Protein AF-A0AAU9VBL8-F1 (afdb_monomer_lite)

Foldseek 3Di:
DVVVVVVLVVCVVVVHDNCVVVPPQPAAPVRDGDPDDDPDDQHDCSCVDVPNVVSVPDDDPPDDDQDPVNVCVPCDVVVVVVCVVVPPPVVVVVVVVVVVVVVVVVVVVVVVCVVCVPPPPPPDDPPDPPDVPPPPCPPPVDPPPPPPPDDPDDDPVVVVVVVVVVVVVVCCVVCVVVVVPPPPD

Structure (mmCIF, N/CA/C/O backbone):
data_AF-A0AAU9VBL8-F1
#
_entry.id   AF-A0AAU9VBL8-F1
#
loop_
_atom_site.group_PDB
_atom_site.id
_atom_site.type_symbol
_atom_site.label_atom_id
_atom_site.label_alt_id
_atom_site.label_comp_id
_atom_site.label_asym_id
_atom_site.label_entity_id
_atom_site.label_seq_id
_atom_site.pdbx_PDB_ins_code
_atom_site.Cartn_x
_atom_site.Cartn_y
_atom_site.Cartn_z
_atom_site.occupancy
_atom_site.B_iso_or_equiv
_atom_site.auth_seq_id
_atom_site.auth_comp_id
_atom_site.auth_asym_id
_atom_site.auth_atom_id
_atom_site.pdbx_PDB_model_num
ATOM 1 N N . MET A 1 1 ? 23.521 25.797 -32.688 1.00 60.03 1 MET A N 1
ATOM 2 C CA . MET A 1 1 ? 22.803 24.505 -32.869 1.00 60.03 1 MET A CA 1
ATOM 3 C C . MET A 1 1 ? 21.354 24.497 -32.367 1.00 60.03 1 MET A C 1
ATOM 5 O O . MET A 1 1 ? 20.601 23.639 -32.808 1.00 60.03 1 MET A O 1
ATOM 9 N N . ARG A 1 2 ? 20.924 25.413 -31.481 1.00 72.81 2 ARG A N 1
ATOM 10 C CA . ARG A 1 2 ? 19.521 25.470 -31.014 1.00 72.81 2 ARG A CA 1
ATOM 11 C C . ARG A 1 2 ? 18.557 26.039 -32.063 1.00 72.81 2 ARG A C 1
ATOM 13 O O . ARG A 1 2 ? 17.458 25.521 -32.208 1.00 72.81 2 ARG A O 1
ATOM 20 N N . GLU A 1 3 ? 19.008 27.019 -32.841 1.00 87.00 3 GLU A N 1
ATOM 21 C CA . GLU A 1 3 ? 18.230 27.637 -33.925 1.00 87.00 3 GLU A CA 1
ATOM 22 C C . GLU A 1 3 ? 17.889 26.645 -35.040 1.00 87.00 3 GLU A C 1
ATOM 24 O O . GLU A 1 3 ? 16.724 26.520 -35.393 1.00 87.00 3 GLU A O 1
ATOM 29 N N . LYS A 1 4 ? 18.866 25.859 -35.523 1.00 86.12 4 LYS A N 1
ATOM 30 C CA . LYS A 1 4 ? 18.637 24.798 -36.524 1.00 86.12 4 LYS A CA 1
ATOM 31 C C . LYS A 1 4 ? 17.511 23.853 -36.096 1.00 86.12 4 LYS A C 1
ATOM 33 O O . LYS A 1 4 ? 16.600 23.605 -36.870 1.00 86.12 4 LYS A O 1
ATOM 38 N N . ARG A 1 5 ? 17.534 23.392 -34.840 1.00 83.88 5 ARG A N 1
ATOM 39 C CA . ARG A 1 5 ? 16.488 22.523 -34.282 1.00 83.88 5 ARG A CA 1
ATOM 40 C C . ARG A 1 5 ? 15.122 23.210 -34.253 1.00 83.88 5 ARG A C 1
ATOM 42 O O . ARG A 1 5 ? 14.115 22.562 -34.505 1.00 83.88 5 ARG A O 1
ATOM 49 N N . HIS A 1 6 ? 15.079 24.499 -33.922 1.00 92.31 6 HIS A N 1
ATOM 50 C CA . HIS A 1 6 ? 13.831 25.260 -33.890 1.00 92.31 6 HIS A CA 1
ATOM 51 C C . HIS A 1 6 ? 13.215 25.364 -35.290 1.00 92.31 6 HIS A C 1
ATOM 53 O O . HIS A 1 6 ? 12.037 25.065 -35.473 1.00 92.31 6 HIS A O 1
ATOM 59 N N . TRP A 1 7 ? 14.049 25.660 -36.288 1.00 89.06 7 TRP A N 1
ATOM 60 C CA . TRP A 1 7 ? 13.650 25.672 -37.692 1.00 89.06 7 TRP A CA 1
ATOM 61 C C . TRP A 1 7 ? 13.224 24.291 -38.199 1.00 89.06 7 TRP A C 1
ATOM 63 O O . TRP A 1 7 ? 12.195 24.186 -38.853 1.00 89.06 7 TRP A O 1
ATOM 73 N N . GLU A 1 8 ? 13.942 23.217 -37.863 1.00 90.50 8 GLU A N 1
ATOM 74 C CA . GLU A 1 8 ? 13.569 21.845 -38.248 1.00 90.50 8 GLU A CA 1
ATOM 75 C C . GLU A 1 8 ? 12.195 21.438 -37.686 1.00 90.50 8 GLU A C 1
ATOM 77 O O . GLU A 1 8 ? 11.389 20.832 -38.392 1.00 90.50 8 GLU A O 1
ATOM 82 N N . VAL A 1 9 ? 11.897 21.814 -36.437 1.00 92.25 9 VAL A N 1
ATOM 83 C CA . VAL A 1 9 ? 10.581 21.589 -35.814 1.00 92.25 9 VAL A CA 1
ATOM 84 C C . VAL A 1 9 ? 9.496 22.405 -36.511 1.00 92.25 9 VAL A C 1
ATOM 86 O O . VAL A 1 9 ? 8.416 21.877 -36.770 1.00 92.25 9 VAL A O 1
ATOM 89 N N . GLN A 1 10 ? 9.778 23.662 -36.853 1.00 93.50 10 GLN A N 1
ATOM 90 C CA . GLN A 1 10 ? 8.829 24.523 -37.552 1.00 93.50 10 GLN A CA 1
ATOM 91 C C . GLN A 1 10 ? 8.543 24.026 -38.977 1.00 93.50 10 GLN A C 1
ATOM 93 O O . GLN A 1 10 ? 7.384 23.970 -39.375 1.00 93.50 10 GLN A O 1
ATOM 98 N N . ILE A 1 11 ? 9.564 23.583 -39.716 1.00 91.00 11 ILE A N 1
ATOM 99 C CA . ILE A 1 11 ? 9.409 22.973 -41.047 1.00 91.00 11 ILE A CA 1
ATOM 100 C C . ILE A 1 11 ? 8.523 21.728 -40.959 1.00 91.00 11 ILE A C 1
ATOM 102 O O . ILE A 1 11 ? 7.594 21.585 -41.750 1.00 91.00 11 ILE A O 1
ATOM 106 N N . LYS A 1 12 ? 8.748 20.865 -39.960 1.00 92.44 12 LYS A N 1
ATOM 107 C CA . LYS A 1 12 ? 7.908 19.685 -39.715 1.00 92.44 12 LYS A CA 1
ATOM 108 C C . LYS A 1 12 ? 6.465 20.057 -39.361 1.00 92.44 12 LYS A C 1
ATOM 110 O O . LYS A 1 12 ? 5.538 19.433 -39.867 1.00 92.44 12 LYS A O 1
ATOM 115 N N . ALA A 1 13 ? 6.265 21.062 -38.507 1.00 93.38 13 ALA A N 1
ATOM 116 C CA . ALA A 1 13 ? 4.938 21.531 -38.105 1.00 93.38 13 ALA A CA 1
ATOM 117 C C . ALA A 1 13 ? 4.138 22.118 -39.281 1.00 93.38 13 ALA A C 1
ATOM 119 O O . ALA A 1 13 ? 2.923 21.964 -39.333 1.00 93.38 13 ALA A O 1
ATOM 120 N N . LEU A 1 14 ? 4.825 22.727 -40.251 1.00 94.06 14 LEU A N 1
ATOM 121 C CA . LEU A 1 14 ? 4.245 23.227 -41.501 1.00 94.06 14 LEU A CA 1
ATOM 122 C C . LEU A 1 14 ? 3.999 22.121 -42.550 1.00 94.06 14 LEU A C 1
ATOM 124 O O . LEU A 1 14 ? 3.653 22.427 -43.688 1.00 94.06 14 LEU A O 1
ATOM 128 N N . GLY A 1 15 ? 4.177 20.843 -42.192 1.00 91.75 15 GLY A N 1
ATOM 129 C CA . GLY A 1 15 ? 3.992 19.702 -43.095 1.00 91.75 15 GLY A CA 1
ATOM 130 C C . GLY A 1 15 ? 5.178 19.429 -44.028 1.00 91.75 15 GLY A C 1
ATOM 131 O O . GLY A 1 15 ? 5.046 18.660 -44.978 1.00 91.75 15 GLY A O 1
ATOM 132 N N . GLY A 1 16 ? 6.334 20.050 -43.782 1.00 90.12 16 GLY A N 1
ATOM 133 C CA . GLY A 1 16 ? 7.571 19.822 -44.526 1.00 90.12 16 GLY A CA 1
ATOM 134 C C . GLY A 1 16 ? 8.351 18.569 -44.085 1.00 90.12 16 GLY A C 1
ATOM 135 O O . GLY A 1 16 ? 7.972 17.885 -43.129 1.00 90.12 16 GLY A O 1
ATOM 136 N N . PRO A 1 17 ? 9.467 18.245 -44.767 1.00 86.56 17 PRO A N 1
ATOM 137 C CA . PRO A 1 17 ? 10.277 17.062 -44.472 1.00 86.56 17 PRO A CA 1
ATOM 138 C C . PRO A 1 17 ? 10.908 17.073 -43.070 1.00 86.56 17 PRO A C 1
ATOM 140 O O . PRO A 1 17 ? 11.405 18.092 -42.591 1.00 86.56 17 PRO A O 1
ATOM 143 N N . ASP A 1 18 ? 10.957 15.903 -42.423 1.00 84.31 18 ASP A N 1
ATOM 144 C CA . ASP A 1 18 ? 11.584 15.739 -41.104 1.00 84.31 18 ASP A CA 1
ATOM 145 C C . ASP A 1 18 ? 13.115 15.628 -41.218 1.00 84.31 18 ASP A C 1
ATOM 147 O O . ASP A 1 18 ? 13.697 14.539 -41.278 1.00 84.31 18 ASP A O 1
ATOM 151 N N . HIS A 1 19 ? 13.777 16.782 -41.247 1.00 80.31 19 HIS A N 1
ATOM 152 C CA . HIS A 1 19 ? 15.234 16.897 -41.326 1.00 80.31 19 HIS A CA 1
ATOM 153 C C . HIS A 1 19 ? 15.970 16.409 -40.068 1.00 80.31 19 HIS A C 1
ATOM 155 O O . HIS A 1 19 ? 17.149 16.066 -40.161 1.00 80.31 19 HIS A O 1
ATOM 161 N N . ALA A 1 20 ? 15.300 16.314 -38.913 1.00 77.06 20 ALA A N 1
ATOM 162 C CA . ALA A 1 20 ? 15.899 15.738 -37.708 1.00 77.06 20 ALA A CA 1
ATOM 163 C C . ALA A 1 20 ? 16.072 14.215 -37.843 1.00 77.06 20 ALA A C 1
ATOM 165 O O . ALA A 1 20 ? 17.032 13.647 -37.325 1.00 77.06 20 ALA A O 1
ATOM 166 N N . ARG A 1 21 ? 15.177 13.559 -38.593 1.00 73.44 21 ARG A N 1
ATOM 167 C CA . ARG A 1 21 ? 15.259 12.128 -38.926 1.00 73.44 21 ARG A CA 1
ATOM 168 C C . ARG A 1 21 ? 16.183 11.832 -40.114 1.00 73.44 21 ARG A C 1
ATOM 170 O O . ARG A 1 21 ? 16.808 10.777 -40.137 1.00 73.44 21 ARG A O 1
ATOM 177 N N . VAL A 1 22 ? 16.248 12.743 -41.088 1.00 67.50 22 VAL A N 1
ATOM 178 C CA . VAL A 1 22 ? 16.978 12.577 -42.367 1.00 67.50 22 VAL A CA 1
ATOM 179 C C . VAL A 1 22 ? 18.363 13.250 -42.359 1.00 67.50 22 VAL A C 1
ATOM 181 O O . VAL A 1 22 ? 19.089 13.212 -43.349 1.00 67.50 22 VAL A O 1
ATOM 184 N N . GLY A 1 23 ? 18.771 13.862 -41.244 1.00 66.31 23 GLY A N 1
ATOM 185 C CA . GLY A 1 23 ? 20.132 14.382 -41.081 1.00 66.31 23 GLY A CA 1
ATOM 186 C C . GLY A 1 23 ? 21.190 13.299 -41.351 1.00 66.31 23 GLY A C 1
ATOM 187 O O . GLY A 1 23 ? 20.860 12.117 -41.267 1.00 66.31 23 GLY A O 1
ATOM 188 N N . PRO A 1 24 ? 22.445 13.669 -41.682 1.00 62.94 24 PRO A N 1
ATOM 189 C CA . PRO A 1 24 ? 23.475 12.728 -42.124 1.00 62.94 24 PRO A CA 1
ATOM 190 C C . PRO A 1 24 ? 23.736 11.641 -41.071 1.00 62.94 24 PRO A C 1
ATOM 192 O O . PRO A 1 24 ? 24.562 11.790 -40.172 1.00 62.94 24 PRO A O 1
ATOM 195 N N . LYS A 1 25 ? 23.001 10.536 -41.197 1.00 57.16 25 LYS A N 1
ATOM 196 C CA . LYS A 1 25 ? 23.190 9.286 -40.479 1.00 57.16 25 LYS A CA 1
ATOM 197 C C . LYS A 1 25 ? 24.275 8.550 -41.237 1.00 57.16 25 LYS A C 1
ATOM 199 O O . LYS A 1 25 ? 24.044 8.006 -42.312 1.00 57.16 25 LYS A O 1
ATOM 204 N N . MET A 1 26 ? 25.500 8.653 -40.738 1.00 52.84 26 MET A N 1
ATOM 205 C CA . MET A 1 26 ? 26.625 7.923 -41.309 1.00 52.84 26 MET A CA 1
ATOM 206 C C . MET A 1 26 ? 26.408 6.443 -40.997 1.00 52.84 26 MET A C 1
ATOM 208 O O . MET A 1 26 ? 26.655 5.994 -39.882 1.00 52.84 26 MET A O 1
ATOM 212 N N . LEU A 1 27 ? 25.870 5.737 -41.983 1.00 52.91 27 LEU A N 1
ATOM 213 C CA . LEU A 1 27 ? 25.636 4.307 -41.961 1.00 52.91 27 LEU A CA 1
ATOM 214 C C . LEU A 1 27 ? 26.929 3.585 -42.359 1.00 52.91 27 LEU A C 1
ATOM 216 O O . LEU A 1 27 ? 27.610 4.012 -43.294 1.00 52.91 27 LEU A O 1
ATOM 220 N N . ASP A 1 28 ? 27.274 2.529 -41.631 1.00 58.22 28 ASP A N 1
ATOM 221 C CA . ASP A 1 28 ? 28.399 1.659 -41.968 1.00 58.22 28 ASP A CA 1
ATOM 222 C C . ASP A 1 28 ? 28.090 0.791 -43.207 1.00 58.22 28 ASP A C 1
ATOM 224 O O . ASP A 1 28 ? 26.943 0.722 -43.656 1.00 58.22 28 ASP A O 1
ATOM 228 N N . GLN A 1 29 ? 29.094 0.101 -43.756 1.00 53.38 29 GLN A N 1
ATOM 229 C CA . GLN A 1 29 ? 28.935 -0.796 -44.916 1.00 53.38 29 GLN A CA 1
ATOM 230 C C . GLN A 1 29 ? 27.985 -1.982 -44.620 1.00 53.38 29 GLN A C 1
ATOM 232 O O . GLN A 1 29 ? 27.335 -2.484 -45.533 1.00 53.38 29 GLN A O 1
ATOM 237 N N . ASP A 1 30 ? 27.838 -2.338 -43.336 1.00 60.22 30 ASP A N 1
ATOM 238 C CA . ASP A 1 30 ? 26.903 -3.342 -42.802 1.00 60.22 30 ASP A CA 1
ATOM 239 C C . ASP A 1 30 ? 25.584 -2.738 -42.266 1.00 60.22 30 ASP A C 1
ATOM 241 O O . ASP A 1 30 ? 24.777 -3.435 -41.650 1.00 60.22 30 ASP A O 1
ATOM 245 N N . GLY A 1 31 ? 25.339 -1.434 -42.433 1.00 56.72 31 GLY A N 1
ATOM 246 C CA . GLY A 1 31 ? 24.075 -0.842 -41.989 1.00 56.72 31 GLY A CA 1
ATOM 247 C C . GLY A 1 31 ? 23.967 -0.554 -40.483 1.00 56.72 31 GLY A C 1
ATOM 248 O O . GLY A 1 31 ? 22.889 -0.185 -40.018 1.00 56.72 31 GLY A O 1
ATOM 249 N N . LYS A 1 32 ? 25.037 -0.727 -39.695 1.00 64.25 32 LYS A N 1
ATOM 250 C CA . LYS A 1 32 ? 25.005 -0.544 -38.232 1.00 64.25 32 LYS A CA 1
ATOM 251 C C . LYS A 1 32 ? 25.570 0.821 -37.836 1.00 64.25 32 LYS A C 1
ATOM 253 O O . LYS A 1 32 ? 26.637 1.221 -38.286 1.00 64.25 32 LYS A O 1
ATOM 258 N N . GLU A 1 33 ? 24.835 1.569 -37.020 1.00 58.84 33 GLU A N 1
ATOM 259 C CA . GLU A 1 33 ? 25.263 2.893 -36.557 1.00 58.84 33 GLU A CA 1
ATOM 260 C C . GLU A 1 33 ? 26.376 2.741 -35.513 1.00 58.84 33 GLU A C 1
ATOM 262 O O . GLU A 1 33 ? 26.173 2.082 -34.495 1.00 58.84 33 GLU A O 1
ATOM 267 N N . VAL A 1 34 ? 27.539 3.357 -35.753 1.00 55.28 34 VAL A N 1
ATOM 268 C CA . VAL A 1 34 ? 28.625 3.457 -34.767 1.00 55.28 34 VAL A CA 1
ATOM 269 C C . VAL A 1 34 ? 28.234 4.483 -33.700 1.00 55.28 34 VAL A C 1
ATOM 271 O O . VAL A 1 34 ? 28.133 5.676 -34.014 1.00 55.28 34 VAL A O 1
ATOM 274 N N . PRO A 1 35 ? 28.029 4.077 -32.437 1.00 60.81 35 PRO A N 1
ATOM 275 C CA . PRO A 1 35 ? 27.758 5.021 -31.366 1.00 60.81 35 PRO A CA 1
ATOM 276 C C . PRO A 1 35 ? 29.046 5.775 -30.990 1.00 60.81 35 PRO A C 1
ATOM 278 O O . PRO A 1 35 ? 30.112 5.188 -30.845 1.00 60.81 35 PRO A O 1
ATOM 281 N N . GLY A 1 36 ? 28.959 7.093 -30.802 1.00 61.53 36 GLY A N 1
ATOM 282 C CA . GLY A 1 36 ? 29.920 7.845 -29.979 1.00 61.53 36 GLY A CA 1
ATOM 283 C C . GLY A 1 36 ? 31.130 8.495 -30.664 1.00 61.53 36 GLY A C 1
ATOM 284 O O . GLY A 1 36 ? 31.431 9.641 -30.333 1.00 61.53 36 GLY A O 1
ATOM 285 N N . ASN A 1 37 ? 31.797 7.871 -31.641 1.00 56.38 37 ASN A N 1
ATOM 286 C CA . ASN A 1 37 ? 33.139 8.337 -32.042 1.00 56.38 37 ASN A CA 1
ATOM 287 C C . ASN A 1 37 ? 33.181 9.034 -33.414 1.00 56.38 37 ASN A C 1
ATOM 289 O O . ASN A 1 37 ? 33.376 8.424 -34.464 1.00 56.38 37 ASN A O 1
ATOM 293 N N . ARG A 1 38 ? 33.057 10.366 -33.410 1.00 56.12 38 ARG A N 1
ATOM 294 C CA . ARG A 1 38 ? 33.314 11.215 -34.588 1.00 56.12 38 ARG A CA 1
ATOM 295 C C . ARG A 1 38 ? 34.826 11.384 -34.789 1.00 56.12 38 ARG A C 1
ATOM 297 O O . ARG A 1 38 ? 35.388 12.370 -34.326 1.00 56.12 38 ARG A O 1
ATOM 304 N N . GLY A 1 39 ? 35.489 10.442 -35.460 1.00 60.28 39 GLY A N 1
ATOM 305 C CA . GLY A 1 39 ? 36.904 10.623 -35.820 1.00 60.28 39 GLY A CA 1
ATOM 306 C C . GLY A 1 39 ? 37.547 9.497 -36.623 1.00 60.28 39 GLY A C 1
ATOM 307 O O . GLY A 1 39 ? 38.327 9.784 -37.523 1.00 60.28 39 GLY A O 1
ATOM 308 N N . TYR A 1 40 ? 37.177 8.238 -36.375 1.00 65.62 40 TYR A N 1
ATOM 309 C CA . TYR A 1 40 ? 37.769 7.082 -37.056 1.00 65.62 40 TYR A CA 1
ATOM 310 C C . TYR A 1 40 ? 36.698 6.031 -37.346 1.00 65.62 40 TYR A C 1
ATOM 312 O O . TYR A 1 40 ? 35.842 5.765 -36.504 1.00 65.62 40 TYR A O 1
ATOM 320 N N . LYS A 1 41 ? 36.716 5.481 -38.563 1.00 68.69 41 LYS A N 1
ATOM 321 C CA . LYS A 1 41 ? 35.774 4.459 -39.029 1.00 68.69 41 LYS A CA 1
ATOM 322 C C . LYS A 1 41 ? 36.551 3.171 -39.278 1.00 68.69 41 LYS A C 1
ATOM 324 O O . LYS A 1 41 ? 37.543 3.198 -40.003 1.00 68.69 41 LYS A O 1
ATOM 329 N N . TYR A 1 42 ? 36.105 2.076 -38.677 1.00 74.69 42 TYR A N 1
ATOM 330 C CA . TYR A 1 42 ? 36.723 0.762 -38.814 1.00 74.69 42 TYR A CA 1
ATOM 331 C C . TYR A 1 42 ? 35.841 -0.085 -39.735 1.00 74.69 42 TYR A C 1
ATOM 333 O O . TYR A 1 42 ? 34.690 -0.337 -39.402 1.00 74.69 42 TYR A O 1
ATOM 341 N N . PHE A 1 43 ? 36.360 -0.481 -40.901 1.00 71.81 43 PHE A N 1
ATOM 342 C CA . PHE A 1 43 ? 35.618 -1.235 -41.921 1.00 71.81 43 PHE A CA 1
ATOM 343 C C . PHE A 1 43 ? 36.172 -2.654 -42.080 1.00 71.81 43 PHE A C 1
ATOM 345 O O . PHE A 1 43 ? 37.381 -2.866 -41.956 1.00 71.81 43 PHE A O 1
ATOM 352 N N . GLY A 1 44 ? 35.306 -3.616 -42.418 1.00 81.62 44 GLY A N 1
ATOM 353 C CA . GLY A 1 44 ? 35.710 -4.996 -42.708 1.00 81.62 44 GLY A CA 1
ATOM 354 C C . GLY A 1 44 ? 36.566 -5.595 -41.588 1.00 81.62 44 GLY A C 1
ATOM 355 O O . GLY A 1 44 ? 36.231 -5.452 -40.419 1.00 81.62 44 GLY A O 1
ATOM 356 N N . ALA A 1 45 ? 37.709 -6.193 -41.932 1.00 81.62 45 ALA A N 1
ATOM 357 C CA . ALA A 1 45 ? 38.622 -6.823 -40.971 1.00 81.62 45 ALA A CA 1
ATOM 358 C C . ALA A 1 45 ? 39.220 -5.860 -39.924 1.00 81.62 45 ALA A C 1
ATOM 360 O O . ALA A 1 45 ? 39.693 -6.303 -38.881 1.00 81.62 45 ALA A O 1
ATOM 361 N N . ALA A 1 46 ? 39.194 -4.542 -40.164 1.00 78.94 46 ALA A N 1
ATOM 362 C CA . ALA A 1 46 ? 39.714 -3.566 -39.207 1.00 78.94 46 ALA A CA 1
ATOM 363 C C . ALA A 1 46 ? 38.865 -3.477 -37.927 1.00 78.94 46 ALA A C 1
ATOM 365 O O . ALA A 1 46 ? 39.371 -3.012 -36.907 1.00 78.94 46 ALA A O 1
ATOM 366 N N . LYS A 1 47 ? 37.601 -3.928 -37.960 1.00 78.19 47 LYS A N 1
ATOM 367 C CA . LYS A 1 47 ? 36.733 -3.998 -36.772 1.00 78.19 47 LYS A CA 1
ATOM 368 C C . LYS A 1 47 ? 37.047 -5.196 -35.872 1.00 78.19 47 LYS A C 1
ATOM 370 O O . LYS A 1 47 ? 36.778 -5.145 -34.679 1.00 78.19 47 LYS A O 1
ATOM 375 N N . ASP A 1 48 ? 37.650 -6.242 -36.435 1.00 81.75 48 ASP A N 1
ATOM 376 C CA . ASP A 1 48 ? 37.965 -7.489 -35.730 1.00 81.75 48 ASP A CA 1
ATOM 377 C C . ASP A 1 48 ? 39.353 -7.459 -35.072 1.00 81.75 48 ASP A C 1
ATOM 379 O O . ASP A 1 48 ? 39.776 -8.439 -34.455 1.00 81.75 48 ASP A O 1
ATOM 383 N N . LEU A 1 49 ? 40.066 -6.332 -35.182 1.00 86.25 49 LEU A N 1
ATOM 384 C CA . LEU A 1 49 ? 41.348 -6.135 -34.521 1.00 86.25 49 LEU A CA 1
ATOM 385 C C . LEU A 1 49 ? 41.173 -6.122 -32.990 1.00 86.25 49 LEU A C 1
ATOM 387 O O . LEU A 1 49 ? 40.251 -5.467 -32.485 1.00 86.25 49 LEU A O 1
ATOM 391 N N . PRO A 1 50 ? 42.071 -6.788 -32.237 1.00 87.19 50 PRO A N 1
ATOM 392 C CA . PRO A 1 50 ? 42.070 -6.727 -30.777 1.00 87.19 50 PRO A CA 1
ATOM 393 C C . PRO A 1 50 ? 42.188 -5.265 -30.310 1.00 87.19 50 PRO A C 1
ATOM 395 O O . PRO A 1 50 ? 42.982 -4.495 -30.849 1.00 87.19 50 PRO A O 1
ATOM 398 N N . GLY A 1 51 ? 41.338 -4.861 -29.362 1.00 80.50 51 GLY A N 1
ATOM 399 C CA . GLY A 1 51 ? 41.176 -3.474 -28.903 1.00 80.50 51 GLY A CA 1
ATOM 400 C C . GLY A 1 51 ? 40.156 -2.632 -29.686 1.00 80.50 51 GLY A C 1
ATOM 401 O O . GLY A 1 51 ? 39.454 -1.824 -29.087 1.00 80.50 51 GLY A O 1
ATOM 402 N N . VAL A 1 52 ? 39.995 -2.838 -30.999 1.00 79.94 52 VAL A N 1
ATOM 403 C CA . VAL A 1 52 ? 38.908 -2.197 -31.771 1.00 79.94 52 VAL A CA 1
ATOM 404 C C . VAL A 1 52 ? 37.605 -2.959 -31.573 1.00 79.94 52 VAL A C 1
ATOM 406 O O . VAL A 1 52 ? 36.571 -2.349 -31.326 1.00 79.94 52 VAL A O 1
ATOM 409 N N . ARG A 1 53 ? 37.661 -4.293 -31.602 1.00 84.00 53 ARG A N 1
ATOM 410 C CA . ARG A 1 53 ? 36.504 -5.167 -31.378 1.00 84.00 53 ARG A CA 1
ATOM 411 C C . ARG A 1 53 ? 35.815 -4.903 -30.037 1.00 84.00 53 ARG A C 1
ATOM 413 O O . ARG A 1 53 ? 34.594 -4.825 -29.990 1.00 84.00 53 ARG A O 1
ATOM 420 N N . GLU A 1 54 ? 36.596 -4.703 -28.980 1.00 84.69 54 GLU A N 1
ATOM 421 C CA . GLU A 1 54 ? 36.103 -4.439 -27.619 1.00 84.69 54 GLU A CA 1
ATOM 422 C C . GLU A 1 54 ? 35.356 -3.098 -27.514 1.00 84.69 54 GLU A C 1
ATOM 424 O O . GLU A 1 54 ? 34.412 -2.981 -26.742 1.00 84.69 54 GLU A O 1
ATOM 429 N N . LEU A 1 55 ? 35.704 -2.102 -28.342 1.00 78.88 55 LEU A N 1
ATOM 430 C CA . LEU A 1 55 ? 34.983 -0.821 -28.414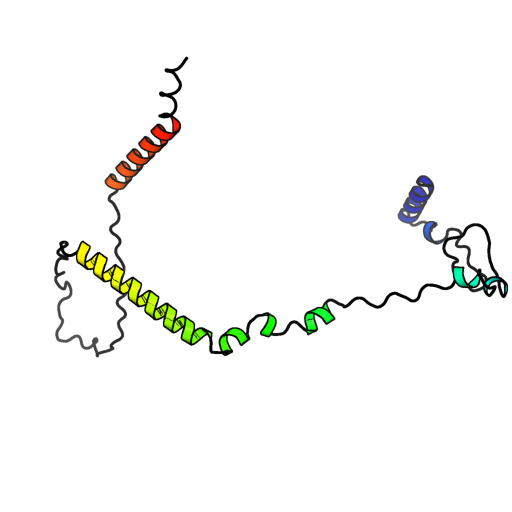 1.00 78.88 55 LEU A CA 1
ATOM 431 C C . LEU A 1 55 ? 33.583 -0.960 -29.039 1.00 78.88 55 LEU A C 1
ATOM 433 O O . LEU A 1 55 ? 32.741 -0.082 -28.851 1.00 78.88 55 LEU A O 1
ATOM 437 N N . PHE A 1 56 ? 33.345 -2.029 -29.805 1.00 72.06 56 PHE A N 1
ATOM 438 C CA . PHE A 1 56 ? 32.080 -2.301 -30.495 1.00 72.06 56 PHE A CA 1
ATOM 439 C C . PHE A 1 56 ? 31.275 -3.451 -29.882 1.00 72.06 56 PHE A C 1
ATOM 441 O O . PHE A 1 56 ? 30.105 -3.629 -30.239 1.00 72.06 56 PHE A O 1
ATOM 448 N N . GLU A 1 57 ? 31.877 -4.238 -28.990 1.00 79.56 57 GLU A N 1
ATOM 449 C CA . GLU A 1 57 ? 31.204 -5.309 -28.270 1.00 79.56 57 GLU A CA 1
ATOM 450 C C . GLU A 1 57 ? 30.241 -4.690 -27.255 1.00 79.56 57 GLU A C 1
ATOM 452 O O . GLU A 1 57 ? 30.626 -4.095 -26.254 1.00 79.56 57 GLU A O 1
ATOM 457 N N . GLN A 1 58 ? 28.952 -4.754 -27.577 1.00 76.62 58 GLN A N 1
ATOM 458 C CA . GLN A 1 58 ? 27.908 -4.226 -26.717 1.00 76.62 58 GLN A CA 1
ATOM 459 C C . GLN A 1 58 ? 27.829 -5.092 -25.458 1.00 76.62 58 GLN A C 1
ATOM 461 O O . GLN A 1 58 ? 27.683 -6.310 -25.574 1.00 76.62 58 GLN A O 1
ATOM 466 N N . GLU A 1 59 ? 27.906 -4.468 -24.276 1.00 78.31 59 GLU A N 1
ATOM 467 C CA . GLU A 1 59 ? 27.714 -5.182 -23.012 1.00 78.31 59 GLU A CA 1
ATOM 468 C C . GLU A 1 59 ? 26.422 -6.013 -23.079 1.00 78.31 59 GLU A C 1
ATOM 470 O O . GLU A 1 59 ? 25.404 -5.523 -23.597 1.00 78.31 59 GLU A O 1
ATOM 475 N N . PRO A 1 60 ? 26.444 -7.271 -22.595 1.00 83.44 60 PRO A N 1
ATOM 476 C CA . PRO A 1 60 ? 25.249 -8.097 -22.588 1.00 83.44 60 PRO A CA 1
ATOM 477 C C . PRO A 1 60 ? 24.132 -7.342 -21.858 1.00 83.44 60 PRO A C 1
ATOM 479 O O . PRO A 1 60 ? 24.393 -6.696 -20.838 1.00 83.44 60 PRO A O 1
ATOM 482 N N . PRO A 1 61 ? 22.888 -7.381 -22.373 1.00 82.62 61 PRO A N 1
ATOM 483 C CA . PRO A 1 61 ? 21.792 -6.657 -21.753 1.00 82.62 61 PRO A CA 1
ATOM 484 C C . PRO A 1 61 ? 21.669 -7.078 -20.287 1.00 82.62 61 PRO A C 1
ATOM 486 O O . PRO A 1 61 ? 21.718 -8.268 -19.969 1.00 82.62 61 PRO A O 1
ATOM 489 N N . ALA A 1 62 ? 21.520 -6.093 -19.398 1.00 85.94 62 ALA A N 1
ATOM 490 C CA . ALA A 1 62 ? 21.353 -6.350 -17.975 1.00 85.94 62 ALA A CA 1
ATOM 491 C C . ALA A 1 62 ? 20.196 -7.333 -17.741 1.00 85.94 62 ALA A C 1
ATOM 493 O O . ALA A 1 62 ? 19.174 -7.278 -18.433 1.00 85.94 62 ALA A O 1
ATOM 494 N N . ALA A 1 63 ? 20.354 -8.212 -16.748 1.00 88.00 63 ALA A N 1
ATOM 495 C CA . ALA A 1 63 ? 19.314 -9.165 -16.382 1.00 88.00 63 ALA A CA 1
ATOM 496 C C . ALA A 1 63 ? 17.974 -8.439 -16.139 1.00 88.00 63 ALA A C 1
ATOM 498 O O . ALA A 1 63 ? 17.961 -7.343 -15.559 1.00 88.00 63 ALA A O 1
ATOM 499 N N . PRO A 1 64 ? 16.842 -9.018 -16.580 1.00 88.25 64 PRO A N 1
ATOM 500 C CA . PRO A 1 64 ? 15.543 -8.392 -16.401 1.00 88.25 64 PRO A CA 1
ATOM 501 C C . PRO A 1 64 ? 15.262 -8.193 -14.910 1.00 88.25 64 PRO A C 1
ATOM 503 O O . PRO A 1 64 ? 15.471 -9.086 -14.087 1.00 88.25 64 PRO A O 1
ATOM 506 N N . ARG A 1 65 ? 14.782 -7.000 -14.553 1.00 89.88 65 ARG A N 1
ATOM 507 C CA . ARG A 1 65 ? 14.317 -6.723 -13.190 1.00 89.88 65 ARG A CA 1
ATOM 508 C C . ARG A 1 65 ? 13.050 -7.531 -12.926 1.00 89.88 65 ARG A C 1
ATOM 510 O O . ARG A 1 65 ? 12.234 -7.694 -13.833 1.00 89.88 65 ARG A O 1
ATOM 517 N N . ARG A 1 66 ? 12.865 -7.980 -11.680 1.00 91.56 66 ARG A N 1
ATOM 518 C CA . ARG A 1 66 ? 11.607 -8.604 -11.246 1.00 91.56 66 ARG A CA 1
ATOM 519 C C . ARG A 1 66 ? 10.437 -7.693 -11.603 1.00 91.56 66 ARG A C 1
ATOM 521 O O . ARG A 1 66 ? 10.468 -6.493 -11.317 1.00 91.56 66 ARG A O 1
ATOM 528 N N . THR A 1 67 ? 9.430 -8.258 -12.258 1.00 93.25 67 THR A N 1
ATOM 529 C CA . THR A 1 67 ? 8.236 -7.503 -12.629 1.00 93.25 67 THR A CA 1
ATOM 530 C C . THR A 1 67 ? 7.310 -7.365 -11.424 1.00 93.25 67 THR A C 1
ATOM 532 O O . THR A 1 67 ? 7.386 -8.139 -10.470 1.00 93.25 67 THR A O 1
ATOM 535 N N . ARG A 1 68 ? 6.388 -6.395 -11.460 1.00 92.50 68 ARG A N 1
ATOM 536 C CA . ARG A 1 68 ? 5.347 -6.280 -10.424 1.00 92.50 68 ARG A CA 1
ATOM 537 C C . ARG A 1 68 ? 4.520 -7.565 -10.313 1.00 92.50 68 ARG A C 1
ATOM 539 O O . ARG A 1 68 ? 4.142 -7.926 -9.210 1.00 92.50 68 ARG A O 1
ATOM 546 N N . ALA A 1 69 ? 4.274 -8.255 -11.427 1.00 93.88 69 ALA A N 1
ATOM 547 C CA . ALA A 1 69 ? 3.564 -9.531 -11.429 1.00 93.88 69 ALA A CA 1
ATOM 548 C C . ALA A 1 69 ? 4.337 -10.627 -10.678 1.00 93.88 69 ALA A C 1
ATOM 550 O O . ALA A 1 69 ? 3.726 -11.403 -9.958 1.00 93.88 69 ALA A O 1
ATOM 551 N N . ASP A 1 70 ? 5.670 -10.655 -10.791 1.00 93.56 70 ASP A N 1
ATOM 552 C CA . ASP A 1 70 ? 6.495 -11.604 -10.034 1.00 93.56 70 ASP A CA 1
ATOM 553 C C . ASP A 1 70 ? 6.493 -11.310 -8.538 1.00 93.56 70 ASP A C 1
ATOM 555 O O . ASP A 1 70 ? 6.523 -12.241 -7.749 1.00 93.56 70 ASP A O 1
ATOM 559 N N . LEU A 1 71 ? 6.439 -10.032 -8.150 1.00 90.06 71 LEU A N 1
ATOM 560 C CA . LEU A 1 71 ? 6.328 -9.648 -6.743 1.00 90.06 71 LEU A CA 1
ATOM 561 C C . LEU A 1 71 ? 4.949 -9.989 -6.167 1.00 90.06 71 LEU A C 1
ATOM 563 O O . LEU A 1 71 ? 4.854 -10.433 -5.034 1.00 90.06 71 LEU A O 1
ATOM 567 N N . MET A 1 72 ? 3.890 -9.786 -6.953 1.00 93.00 72 MET A N 1
ATOM 568 C CA . MET A 1 72 ? 2.511 -10.068 -6.541 1.00 93.00 72 MET A CA 1
ATOM 569 C C . MET A 1 72 ? 2.177 -11.563 -6.541 1.00 93.00 72 MET A C 1
ATOM 571 O O . MET A 1 72 ? 1.133 -11.936 -6.027 1.00 93.00 72 MET A O 1
ATOM 575 N N . ARG A 1 73 ? 3.036 -12.414 -7.117 1.00 92.06 73 ARG A N 1
ATOM 576 C CA . ARG A 1 73 ? 2.851 -13.870 -7.108 1.00 92.06 73 ARG A CA 1
ATOM 577 C C . ARG A 1 73 ? 2.957 -14.456 -5.700 1.00 92.06 73 ARG A C 1
ATOM 579 O O . ARG A 1 73 ? 2.276 -15.431 -5.432 1.00 92.06 73 ARG A O 1
ATOM 586 N N . ASP A 1 74 ? 3.784 -13.857 -4.848 1.00 88.94 74 ASP A N 1
ATOM 587 C CA . ASP A 1 74 ? 4.041 -14.327 -3.481 1.00 88.94 74 ASP A CA 1
ATOM 588 C C . ASP A 1 74 ? 3.125 -13.626 -2.449 1.00 88.94 74 ASP A C 1
ATOM 590 O O . ASP A 1 74 ? 3.292 -13.784 -1.241 1.00 88.94 74 ASP A O 1
ATOM 594 N N . VAL A 1 75 ? 2.188 -12.788 -2.914 1.00 93.69 75 VAL A N 1
ATOM 595 C CA . VAL A 1 75 ? 1.224 -12.068 -2.072 1.00 93.69 75 VAL A CA 1
ATOM 596 C C . VAL A 1 75 ? -0.054 -12.899 -1.995 1.00 93.69 75 VAL A C 1
ATOM 598 O O . VAL A 1 75 ? -0.979 -12.715 -2.787 1.00 93.69 75 VAL A O 1
ATOM 601 N N . ASP A 1 76 ? -0.072 -13.831 -1.048 1.00 91.50 76 ASP A N 1
ATOM 602 C CA . ASP A 1 76 ? -1.177 -14.768 -0.837 1.00 91.50 76 ASP A CA 1
ATOM 603 C C . ASP A 1 76 ? -2.224 -14.235 0.158 1.00 91.50 76 ASP A C 1
ATOM 605 O O . ASP A 1 76 ? -2.077 -13.161 0.742 1.00 91.50 76 ASP A O 1
ATOM 609 N N . ALA A 1 77 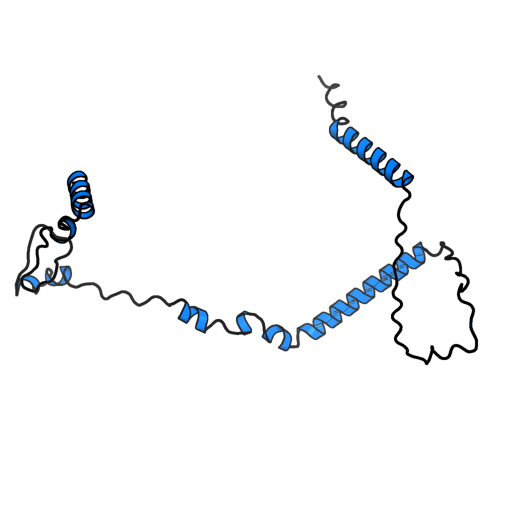? -3.304 -14.993 0.372 1.00 91.56 77 ALA A N 1
ATOM 610 C CA . ALA A 1 77 ? -4.346 -14.664 1.351 1.00 91.56 77 ALA A CA 1
ATOM 611 C C . ALA A 1 77 ? -3.782 -14.460 2.773 1.00 91.56 77 ALA A C 1
ATOM 613 O O . ALA A 1 77 ? -4.276 -13.617 3.519 1.00 91.56 77 ALA A O 1
ATOM 614 N N . ASP A 1 78 ? -2.702 -15.169 3.096 1.00 88.50 78 ASP A N 1
ATOM 615 C CA . ASP A 1 78 ? -1.971 -15.068 4.359 1.00 88.50 78 ASP A CA 1
ATOM 616 C C . ASP A 1 78 ? -1.349 -13.673 4.541 1.00 88.50 78 ASP A C 1
ATOM 618 O O . ASP A 1 78 ? -1.353 -13.133 5.639 1.00 88.50 78 ASP A O 1
ATOM 622 N N . TYR A 1 79 ? -0.888 -13.025 3.460 1.00 91.75 79 TYR A N 1
ATOM 623 C CA . TYR A 1 79 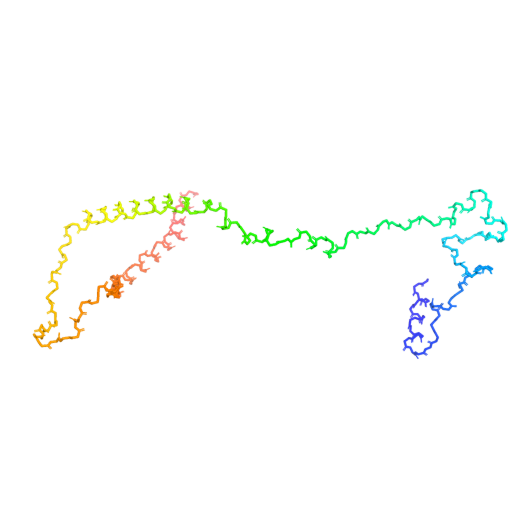? -0.385 -11.645 3.523 1.00 91.75 79 TYR A CA 1
ATOM 624 C C . TYR A 1 79 ? -1.472 -10.650 3.955 1.00 91.75 79 TYR A C 1
ATOM 626 O O . TYR A 1 79 ? -1.178 -9.620 4.559 1.00 91.75 79 TYR A O 1
ATOM 634 N N . TYR A 1 80 ? -2.728 -10.958 3.633 1.00 91.25 80 TYR A N 1
ATOM 635 C CA . TYR A 1 80 ? -3.889 -10.162 4.014 1.00 91.25 80 TYR A CA 1
ATOM 636 C C . TYR A 1 80 ? -4.531 -10.625 5.330 1.00 91.25 80 TYR A C 1
ATOM 638 O O . TYR A 1 80 ? -5.572 -10.085 5.697 1.00 91.25 80 TYR A O 1
ATOM 646 N N . GLY A 1 81 ? -3.929 -11.592 6.033 1.00 89.44 81 GLY A N 1
ATOM 647 C CA . GLY A 1 81 ? -4.396 -12.055 7.341 1.00 89.44 81 GLY A CA 1
ATOM 648 C C . GLY A 1 81 ? -5.696 -12.859 7.302 1.00 89.44 81 GLY A C 1
ATOM 649 O O . GLY A 1 81 ? -6.298 -13.087 8.341 1.00 89.44 81 GLY A O 1
ATOM 650 N N . TYR A 1 82 ? -6.144 -13.336 6.132 1.00 88.44 82 TYR A N 1
ATOM 651 C CA . TYR A 1 82 ? -7.409 -14.086 6.012 1.00 88.44 82 TYR A CA 1
ATOM 652 C C . TYR A 1 82 ? -7.437 -15.414 6.788 1.00 88.44 82 TYR A C 1
ATOM 654 O O . TYR A 1 82 ? -8.492 -16.034 6.870 1.00 88.44 82 TYR A O 1
ATOM 662 N N . ARG A 1 83 ? -6.291 -15.877 7.300 1.00 85.56 83 ARG A N 1
ATOM 663 C CA . ARG A 1 83 ? -6.145 -17.126 8.062 1.00 85.56 83 ARG A CA 1
ATOM 664 C C . ARG A 1 83 ? -5.657 -16.909 9.492 1.00 85.56 83 ARG A C 1
ATOM 666 O O . ARG A 1 83 ? -5.477 -17.896 10.199 1.00 85.56 83 ARG A O 1
ATOM 673 N N . ASP A 1 84 ? -5.430 -15.663 9.901 1.00 85.12 84 ASP A N 1
ATOM 674 C CA . ASP A 1 84 ? -4.954 -15.364 11.254 1.00 85.12 84 ASP A CA 1
ATOM 675 C C . ASP A 1 84 ? -6.043 -15.679 12.291 1.00 85.12 84 ASP A C 1
ATOM 677 O O . ASP A 1 84 ? -5.730 -16.139 13.380 1.00 85.12 84 ASP A O 1
ATOM 681 N N . ASP A 1 85 ? -7.322 -15.554 11.924 1.00 82.81 85 ASP A N 1
ATOM 682 C CA . ASP A 1 85 ? -8.452 -15.893 12.801 1.00 82.81 85 ASP A CA 1
ATOM 683 C C . ASP A 1 85 ? -8.647 -17.419 12.992 1.00 82.81 85 ASP A C 1
ATOM 685 O O . ASP A 1 85 ? -9.285 -17.855 13.953 1.00 82.81 85 ASP A O 1
ATOM 689 N N . ASP A 1 86 ? -8.087 -18.250 12.101 1.00 84.94 86 ASP A N 1
ATOM 690 C CA . ASP A 1 86 ? -8.254 -19.716 12.104 1.00 84.94 86 ASP A CA 1
ATOM 691 C C . ASP A 1 86 ? -7.215 -20.450 12.981 1.00 84.94 86 ASP A C 1
ATOM 693 O O . ASP A 1 86 ? -7.289 -21.673 13.145 1.00 84.94 86 ASP A O 1
ATOM 697 N N . ASP A 1 87 ? -6.225 -19.745 13.539 1.00 85.62 87 ASP A N 1
ATOM 698 C CA . ASP A 1 87 ? -5.154 -20.338 14.354 1.00 85.62 87 ASP A CA 1
ATOM 699 C C . ASP A 1 87 ? -5.620 -20.778 15.758 1.00 85.62 87 ASP A C 1
ATOM 701 O O . ASP A 1 87 ? -4.928 -21.531 16.453 1.00 85.62 87 ASP A O 1
ATOM 705 N N . GLY A 1 88 ? -6.820 -20.343 16.159 1.00 87.38 88 GLY A N 1
ATOM 706 C CA . GLY A 1 88 ? -7.431 -20.624 17.454 1.00 87.38 88 GLY A CA 1
ATOM 707 C C . GLY A 1 88 ? -6.805 -19.864 18.628 1.00 87.38 88 GLY A C 1
ATOM 708 O O . GLY A 1 88 ? -7.176 -20.131 19.773 1.00 87.38 88 GLY A O 1
ATOM 709 N N . LEU A 1 89 ? -5.882 -18.931 18.377 1.00 89.50 89 LEU A N 1
ATOM 710 C CA . LEU A 1 89 ? -5.232 -18.099 19.391 1.00 89.50 89 LEU A CA 1
ATOM 711 C C . LEU A 1 89 ? -6.128 -16.934 19.831 1.00 89.50 89 LEU A C 1
ATOM 713 O O . LEU A 1 89 ? -6.053 -16.504 20.981 1.00 89.50 89 LEU A O 1
ATOM 717 N N . LEU A 1 90 ? -7.002 -16.452 18.943 1.00 89.00 90 LEU A N 1
ATOM 718 C CA . LEU A 1 90 ? -7.893 -15.322 19.215 1.00 89.00 90 LEU A CA 1
ATOM 719 C C . LEU A 1 90 ? -8.900 -15.627 20.341 1.00 89.00 90 LEU A C 1
ATOM 721 O O . LEU A 1 90 ? -8.997 -14.876 21.307 1.00 89.00 90 LEU A O 1
ATOM 725 N N . LEU A 1 91 ? -9.573 -16.780 20.280 1.00 91.00 91 LEU A N 1
ATOM 726 C CA . LEU A 1 91 ? -10.603 -17.193 21.246 1.00 91.00 91 LEU A CA 1
ATOM 727 C C . LEU A 1 91 ? -10.158 -17.197 22.727 1.00 91.00 91 LEU A C 1
ATOM 729 O O . LEU A 1 91 ? -10.897 -16.672 23.562 1.00 91.00 91 LEU A O 1
ATOM 733 N N . PRO A 1 92 ? -9.012 -17.791 23.122 1.00 94.69 92 PRO A N 1
ATOM 734 C CA . PRO A 1 92 ? -8.577 -17.753 24.518 1.00 94.69 92 PRO A CA 1
ATOM 735 C C . PRO A 1 92 ? -8.220 -16.334 24.980 1.00 94.69 92 PRO A C 1
ATOM 737 O O . PRO A 1 92 ? -8.555 -15.971 26.107 1.00 94.69 92 PRO A O 1
ATOM 740 N N . LEU A 1 93 ? -7.604 -15.520 24.114 1.00 94.88 93 LEU A N 1
ATOM 741 C CA . LEU A 1 93 ? -7.276 -14.126 24.424 1.00 94.88 93 LEU A CA 1
ATOM 742 C C . LEU A 1 93 ? -8.541 -13.279 24.618 1.00 94.88 93 LEU A C 1
ATOM 744 O O . LEU A 1 93 ? -8.616 -12.487 25.557 1.00 94.88 93 LEU A O 1
ATOM 748 N N . GLU A 1 94 ? -9.556 -13.482 23.776 1.00 94.56 94 GLU A N 1
ATOM 749 C CA . GLU A 1 94 ? -10.861 -12.831 23.910 1.00 94.56 94 GLU A CA 1
ATOM 750 C C . GLU A 1 94 ? -11.552 -13.210 25.220 1.00 94.56 94 GLU A C 1
ATOM 752 O O . GLU A 1 94 ? -12.038 -12.330 25.923 1.00 94.56 94 GLU A O 1
ATOM 757 N N . GLN A 1 95 ? -11.535 -14.490 25.605 1.00 96.56 95 GLN A N 1
ATOM 758 C CA . GLN A 1 95 ? -12.132 -14.939 26.868 1.00 96.56 95 GLN A CA 1
ATOM 759 C C . GLN A 1 95 ? -11.447 -14.337 28.100 1.00 96.56 95 GLN A C 1
ATOM 761 O O . GLN A 1 95 ? -12.107 -14.059 29.104 1.00 96.56 95 GLN A O 1
ATOM 766 N N . GLU A 1 96 ? -10.124 -14.180 28.075 1.00 97.38 96 GLU A N 1
ATOM 767 C CA . GLU A 1 96 ? -9.386 -13.523 29.159 1.00 97.38 96 GLU A CA 1
ATOM 768 C C . GLU A 1 96 ? -9.752 -12.037 29.244 1.00 97.38 96 GLU A C 1
ATOM 770 O O . GLU A 1 96 ? -10.122 -11.554 30.318 1.00 97.38 96 GLU A O 1
ATOM 775 N N . ALA A 1 97 ? -9.749 -11.340 28.105 1.00 97.38 97 ALA A N 1
ATOM 776 C CA . ALA A 1 97 ? -10.126 -9.933 28.026 1.00 97.38 97 ALA A CA 1
ATOM 777 C C . ALA A 1 97 ? -11.591 -9.689 28.431 1.00 97.38 97 ALA A C 1
ATOM 779 O O . ALA A 1 97 ? -11.886 -8.724 29.140 1.00 97.38 97 ALA A O 1
ATOM 780 N N . GLU A 1 98 ? -12.509 -10.573 28.035 1.00 96.94 98 GLU A N 1
ATOM 781 C CA . GLU A 1 98 ? -13.926 -10.514 28.393 1.00 96.94 98 GLU A CA 1
ATOM 782 C C . GLU A 1 98 ? -14.113 -10.625 29.909 1.00 96.94 98 GLU A C 1
ATOM 784 O O . GLU A 1 98 ? -14.803 -9.802 30.512 1.00 96.94 98 GLU A O 1
ATOM 789 N N . LYS A 1 99 ? -13.443 -11.586 30.559 1.00 97.62 99 LYS A N 1
ATOM 790 C CA . LYS A 1 99 ? -13.498 -11.738 32.022 1.00 97.62 99 LYS A CA 1
ATOM 791 C C . LYS A 1 99 ? -13.015 -10.482 32.739 1.00 97.62 99 LYS A C 1
ATOM 793 O O . LYS A 1 99 ? -13.644 -10.058 33.710 1.00 97.62 99 LYS A O 1
ATOM 798 N N . GLU A 1 100 ? -11.929 -9.873 32.268 1.00 97.81 100 GLU A N 1
ATOM 799 C CA . GLU A 1 100 ? -11.431 -8.617 32.833 1.00 97.81 100 GLU A CA 1
ATOM 800 C C . GLU A 1 100 ? -12.405 -7.453 32.628 1.00 97.81 100 GLU A C 1
ATOM 802 O O . GLU A 1 100 ? -12.608 -6.650 33.542 1.00 97.81 100 GLU A O 1
ATOM 807 N N . ALA A 1 101 ? -13.009 -7.346 31.443 1.00 96.94 101 ALA A N 1
ATOM 808 C CA . ALA A 1 101 ? -13.980 -6.305 31.128 1.00 96.94 101 ALA A CA 1
ATOM 809 C C . ALA A 1 101 ? -15.240 -6.435 31.994 1.00 96.94 101 ALA A C 1
ATOM 811 O O . ALA A 1 101 ? -15.690 -5.444 32.572 1.00 96.94 101 ALA A O 1
ATOM 812 N N . ILE A 1 102 ? -15.758 -7.657 32.155 1.00 97.12 102 ILE A N 1
ATOM 813 C CA . ILE A 1 102 ? -16.893 -7.951 33.036 1.00 97.12 102 ILE A CA 1
ATOM 814 C C . ILE A 1 102 ? -16.543 -7.596 34.482 1.00 97.12 102 ILE A C 1
ATOM 816 O O . ILE A 1 102 ? -17.331 -6.931 35.150 1.00 97.12 102 ILE A O 1
ATOM 820 N N . ALA A 1 103 ? -15.364 -7.992 34.972 1.00 97.44 103 ALA A N 1
ATOM 821 C CA . ALA A 1 103 ? -14.944 -7.678 36.336 1.00 97.44 103 ALA A CA 1
ATOM 822 C C . ALA A 1 103 ? -14.906 -6.160 36.584 1.00 97.44 103 ALA A C 1
ATOM 824 O O . ALA A 1 103 ? -15.499 -5.691 37.555 1.00 97.44 103 ALA A O 1
ATOM 825 N N . LYS A 1 104 ? -14.303 -5.391 35.667 1.00 97.06 104 LYS A N 1
ATOM 826 C CA . LYS A 1 104 ? -14.254 -3.920 35.738 1.00 97.06 104 LYS A CA 1
ATOM 827 C C . LYS A 1 104 ? -15.651 -3.297 35.710 1.00 97.06 104 LYS A C 1
ATOM 829 O O . LYS A 1 104 ? -15.948 -2.443 36.540 1.00 97.06 104 LYS A O 1
ATOM 834 N N . ALA A 1 105 ? -16.522 -3.752 34.808 1.00 95.69 105 ALA A N 1
ATOM 835 C CA . ALA A 1 105 ? -17.893 -3.253 34.704 1.00 95.69 105 ALA A CA 1
ATOM 836 C C . ALA A 1 105 ? -18.709 -3.543 35.976 1.00 95.69 105 ALA A C 1
ATOM 838 O O . ALA A 1 105 ? -19.456 -2.690 36.453 1.00 95.69 105 ALA A O 1
ATOM 839 N N . VAL A 1 106 ? -18.538 -4.729 36.566 1.00 96.19 106 VAL A N 1
ATOM 840 C CA . VAL A 1 106 ? -19.195 -5.108 37.824 1.00 96.19 106 VAL A CA 1
ATOM 841 C C . VAL A 1 106 ? -18.671 -4.280 38.997 1.00 96.19 106 VAL A C 1
ATOM 843 O O . VAL A 1 106 ? -19.459 -3.882 39.854 1.00 96.19 106 VAL A O 1
ATOM 846 N N . GLU A 1 107 ? -17.366 -4.020 39.068 1.00 95.38 107 GLU A N 1
ATOM 847 C CA . GLU A 1 107 ? -16.781 -3.148 40.093 1.00 95.38 107 GLU A CA 1
ATOM 848 C C . GLU A 1 107 ? -17.300 -1.715 39.979 1.00 95.38 107 GLU A C 1
ATOM 850 O O . GLU A 1 107 ? -17.718 -1.136 40.982 1.00 95.38 107 GLU A O 1
ATOM 855 N N . GLU A 1 108 ? -17.343 -1.167 38.766 1.00 93.31 108 GLU A N 1
ATOM 856 C CA . GLU A 1 108 ? -17.879 0.167 38.513 1.00 93.31 108 GLU A CA 1
ATOM 857 C C . GLU A 1 108 ? -19.368 0.252 38.866 1.00 93.31 108 GLU A C 1
ATOM 859 O O . GLU A 1 108 ? -19.780 1.181 39.561 1.00 93.31 108 GLU A O 1
ATOM 864 N N . TRP A 1 109 ? -20.169 -0.748 38.482 1.00 91.69 109 TRP A N 1
ATOM 865 C CA . TRP A 1 109 ? -21.582 -0.821 38.858 1.00 91.69 109 TRP A CA 1
ATOM 866 C C . TRP A 1 109 ? -21.771 -0.887 40.374 1.00 91.69 109 TRP A C 1
ATOM 868 O O . TRP A 1 109 ? -22.614 -0.173 40.914 1.00 91.69 109 TRP A O 1
ATOM 878 N N . LYS A 1 110 ? -20.975 -1.700 41.082 1.00 91.69 110 LYS A N 1
ATOM 879 C CA . LYS A 1 110 ? -21.021 -1.779 42.552 1.00 91.69 110 LYS A CA 1
ATOM 880 C C . LYS A 1 110 ? -20.662 -0.442 43.190 1.00 91.69 110 LYS A C 1
ATOM 882 O O . LYS A 1 110 ? -21.385 0.005 44.074 1.00 91.69 110 LYS A O 1
ATOM 887 N N . ARG A 1 111 ? -19.600 0.213 42.711 1.00 88.38 111 ARG A N 1
ATOM 888 C CA . ARG A 1 111 ? -19.179 1.533 43.192 1.00 88.38 111 ARG A CA 1
ATOM 889 C C . ARG A 1 111 ? -20.281 2.570 42.987 1.00 88.38 111 ARG A C 1
ATOM 891 O O . ARG A 1 111 ? -20.669 3.231 43.940 1.00 88.38 111 ARG A O 1
ATOM 898 N N . ASN A 1 112 ? -20.835 2.647 41.779 1.00 85.88 112 ASN A N 1
ATOM 899 C CA . ASN A 1 112 ? -21.914 3.579 41.465 1.00 85.88 112 ASN A CA 1
ATOM 900 C C . ASN A 1 112 ? -23.179 3.264 42.278 1.00 85.88 112 ASN A C 1
ATOM 902 O O . ASN A 1 112 ? -23.861 4.183 42.711 1.00 85.88 112 ASN A O 1
ATOM 906 N N . LYS A 1 113 ? -23.491 1.987 42.533 1.00 82.38 113 LYS A N 1
ATOM 907 C CA . LYS A 1 113 ? -24.626 1.574 43.373 1.00 82.38 113 LYS A CA 1
ATOM 908 C C . LYS A 1 113 ? -24.442 1.956 44.841 1.00 82.38 113 LYS A C 1
ATOM 910 O O . LYS A 1 113 ? -25.414 2.328 45.489 1.00 82.38 113 LYS A O 1
ATOM 915 N N . ASP A 1 114 ? -23.224 1.855 45.366 1.00 74.38 114 ASP A N 1
ATOM 916 C CA . ASP A 1 114 ? -22.911 2.303 46.723 1.00 74.38 114 ASP A CA 1
ATOM 917 C C . ASP A 1 114 ? -22.887 3.839 46.833 1.00 74.38 114 ASP A C 1
ATOM 919 O O . ASP A 1 114 ? -23.281 4.369 47.867 1.00 74.38 114 ASP A O 1
ATOM 923 N N . GLU A 1 115 ? -22.510 4.558 45.771 1.00 75.00 115 GLU A N 1
ATOM 924 C CA . GLU A 1 115 ? -22.587 6.027 45.692 1.00 75.00 115 GLU A CA 1
ATOM 925 C C . GLU A 1 115 ? -24.033 6.541 45.513 1.00 75.00 115 GLU A C 1
ATOM 927 O O . GLU A 1 115 ? -24.391 7.567 46.085 1.00 75.00 115 GLU A O 1
ATOM 932 N N . ASN A 1 116 ? -24.888 5.817 44.780 1.00 65.00 116 ASN A N 1
ATOM 933 C CA . ASN A 1 116 ? -26.310 6.145 44.569 1.00 65.00 116 ASN A CA 1
ATOM 934 C C . ASN A 1 116 ? -27.264 5.502 45.588 1.00 65.00 116 ASN A C 1
ATOM 936 O O . ASN A 1 116 ? -28.479 5.569 45.418 1.00 65.00 116 ASN A O 1
ATOM 940 N N . LYS A 1 117 ? -26.747 4.890 46.656 1.00 60.72 117 LYS A N 1
ATOM 941 C CA . LYS A 1 117 ? -27.553 4.187 47.670 1.00 60.72 117 LYS A CA 1
ATOM 942 C C . LYS A 1 117 ? -28.537 5.097 48.417 1.00 60.72 117 LYS A C 1
ATOM 944 O O . LYS A 1 117 ? -29.531 4.601 48.935 1.00 60.72 117 LYS A O 1
ATOM 949 N N . ASP A 1 118 ? -28.264 6.402 48.430 1.00 56.44 118 ASP A N 1
ATOM 950 C CA . ASP A 1 118 ? -29.097 7.437 49.053 1.00 56.44 118 ASP A CA 1
ATOM 951 C C . ASP A 1 118 ? -30.125 8.063 48.086 1.00 56.44 118 ASP A C 1
ATOM 953 O O . ASP A 1 118 ? -30.905 8.927 48.487 1.00 56.44 118 ASP A O 1
ATOM 957 N N . GLN A 1 119 ? -30.147 7.654 46.811 1.00 56.59 119 GLN A N 1
ATOM 958 C CA . GLN A 1 119 ? -31.198 8.048 45.873 1.00 56.59 119 GLN A CA 1
ATOM 959 C C . GLN A 1 119 ? -32.323 7.008 45.929 1.00 56.59 119 GLN A C 1
ATOM 961 O O . GLN A 1 119 ? -32.244 5.961 45.287 1.00 56.59 119 GLN A O 1
ATOM 966 N N . GLU A 1 120 ? -33.373 7.288 46.709 1.00 51.38 120 GLU A N 1
ATOM 967 C CA . GLU A 1 120 ? -34.658 6.589 46.589 1.00 51.38 120 GLU A CA 1
ATOM 968 C C . GLU A 1 120 ? -35.166 6.775 45.155 1.00 51.38 120 GLU A C 1
ATOM 970 O O . GLU A 1 120 ? -35.639 7.847 44.778 1.00 51.38 120 GLU A O 1
ATOM 975 N N . ILE A 1 121 ? -35.023 5.735 44.335 1.00 56.09 121 ILE A N 1
ATOM 976 C CA . ILE A 1 121 ? -35.731 5.633 43.062 1.00 56.09 121 ILE A CA 1
ATOM 977 C C . ILE A 1 121 ? -37.199 5.411 43.449 1.00 56.09 121 ILE A C 1
ATOM 979 O O . ILE A 1 121 ? -37.476 4.410 44.115 1.00 56.09 121 ILE A O 1
ATOM 983 N N . PRO A 1 122 ? -38.129 6.324 43.114 1.00 57.31 122 PRO A N 1
ATOM 984 C CA . PRO A 1 122 ? -39.541 6.106 43.391 1.00 57.31 122 PRO A CA 1
ATOM 985 C C . PRO A 1 122 ? -39.977 4.797 42.731 1.00 57.31 122 PRO A C 1
ATOM 987 O O . PRO A 1 122 ? -39.692 4.591 41.552 1.00 57.31 122 PRO A O 1
ATOM 990 N N . GLU A 1 123 ? -40.640 3.914 43.479 1.00 57.62 123 GLU A N 1
ATOM 991 C CA . GLU A 1 123 ? -41.365 2.794 42.879 1.00 57.62 123 GLU A CA 1
ATOM 992 C C . GLU A 1 1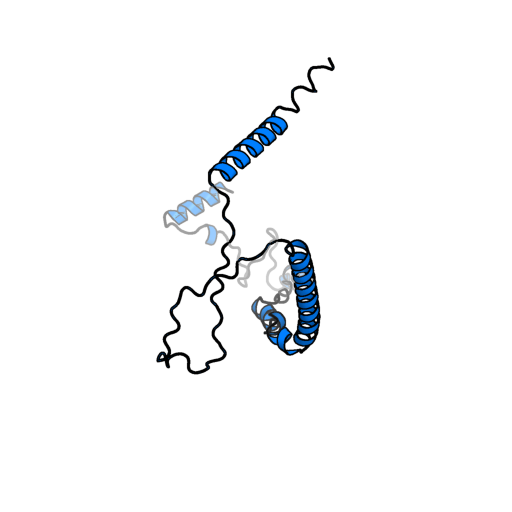23 ? -42.415 3.403 41.941 1.00 57.62 123 GLU A C 1
ATOM 994 O O . GLU A 1 123 ? -43.398 3.990 42.396 1.00 57.62 123 GLU A O 1
ATOM 999 N N . GLU A 1 124 ? -42.160 3.372 40.630 1.00 58.53 124 GLU A N 1
ATOM 1000 C CA . GLU A 1 124 ? -43.135 3.844 39.654 1.00 58.53 124 GLU A CA 1
ATOM 1001 C C . GLU A 1 124 ? -44.361 2.932 39.725 1.00 58.53 124 GLU A C 1
ATOM 1003 O O . GLU A 1 124 ? -44.275 1.723 39.498 1.00 58.53 124 GLU A O 1
ATOM 1008 N N . GLU A 1 125 ? -45.511 3.521 40.064 1.00 53.06 125 GLU A N 1
ATOM 1009 C CA . GLU A 1 125 ? -46.801 2.854 39.935 1.00 53.06 125 GLU A CA 1
ATOM 1010 C C . GLU A 1 125 ? -46.952 2.354 38.497 1.00 53.06 125 GLU A C 1
ATOM 1012 O O . GLU A 1 125 ? -46.748 3.100 37.536 1.00 53.06 125 GLU A O 1
ATOM 1017 N N . ASN A 1 126 ? -47.326 1.083 38.348 1.00 64.69 126 ASN A N 1
ATOM 1018 C CA . ASN A 1 126 ? -47.619 0.507 37.046 1.00 64.69 126 ASN A CA 1
ATOM 1019 C C . ASN A 1 126 ? -48.816 1.260 36.432 1.00 64.69 126 ASN A C 1
ATOM 1021 O O . ASN A 1 126 ? -49.963 1.066 36.830 1.00 64.69 126 ASN A O 1
ATOM 1025 N N . ILE A 1 127 ? -48.536 2.169 35.492 1.00 69.06 127 ILE A N 1
ATOM 1026 C CA . ILE A 1 127 ? -49.534 3.024 34.822 1.00 69.06 127 ILE A CA 1
ATOM 1027 C C . ILE A 1 127 ? -50.476 2.203 33.924 1.00 69.06 127 ILE A C 1
ATOM 1029 O O . ILE A 1 127 ? -51.538 2.694 33.528 1.00 69.06 127 ILE A O 1
ATOM 1033 N N . TYR A 1 128 ? -50.122 0.956 33.606 1.00 68.50 128 TYR A N 1
ATOM 1034 C CA . TYR A 1 128 ? -50.949 0.083 32.786 1.00 68.50 128 TYR A CA 1
ATOM 1035 C C . TYR A 1 128 ? -51.943 -0.705 33.651 1.00 68.50 128 TYR A C 1
ATOM 1037 O O . TYR A 1 128 ? -51.529 -1.399 34.580 1.00 68.50 128 TYR A O 1
ATOM 1045 N N . PRO A 1 129 ? -53.254 -0.640 33.353 1.00 68.12 129 PRO A N 1
ATOM 1046 C CA . PRO A 1 129 ? -54.233 -1.519 33.977 1.00 68.12 129 PRO A CA 1
ATOM 1047 C C . PRO A 1 129 ? -53.891 -2.975 33.649 1.00 68.12 129 PRO A C 1
ATOM 1049 O O . PRO A 1 129 ? -53.814 -3.330 32.473 1.00 68.12 129 PRO A O 1
ATOM 1052 N N . GLU A 1 130 ? -53.702 -3.812 34.669 1.00 65.62 130 GLU A N 1
ATOM 1053 C CA . GLU A 1 130 ? -53.603 -5.263 34.490 1.00 65.62 130 GLU A CA 1
ATOM 1054 C C . GLU A 1 130 ? -54.952 -5.780 33.974 1.00 65.62 130 GLU A C 1
ATOM 1056 O O . GLU A 1 130 ? -55.919 -5.895 34.729 1.00 65.62 130 GLU A O 1
ATOM 1061 N N . ASP A 1 131 ? -55.038 -6.023 32.666 1.00 72.38 131 ASP A N 1
ATOM 1062 C CA . ASP A 1 131 ? -56.226 -6.570 32.019 1.00 72.38 131 ASP A CA 1
ATOM 1063 C C . ASP A 1 131 ? -56.181 -8.109 32.136 1.00 72.38 131 ASP A C 1
ATOM 1065 O O . ASP A 1 131 ? -55.336 -8.748 31.503 1.00 72.38 131 ASP A O 1
ATOM 1069 N N . PRO A 1 132 ? -57.036 -8.747 32.959 1.00 67.00 132 PRO A N 1
ATOM 1070 C CA . PRO A 1 132 ? -56.917 -10.172 33.291 1.00 67.00 132 PRO A CA 1
ATOM 1071 C C . PRO A 1 132 ? -57.220 -11.127 32.121 1.00 67.00 132 PRO A C 1
ATOM 1073 O O . PRO A 1 132 ? -57.036 -12.335 32.263 1.00 67.00 132 PRO A O 1
ATOM 1076 N N . ASP A 1 133 ? -57.681 -10.606 30.979 1.00 63.81 133 ASP A N 1
ATOM 1077 C CA . ASP A 1 133 ? -57.969 -11.363 29.754 1.00 63.81 133 ASP A CA 1
ATOM 1078 C C . ASP A 1 133 ? -56.928 -11.141 28.628 1.00 63.81 133 ASP A C 1
ATOM 1080 O O . ASP A 1 133 ? -57.103 -11.673 27.523 1.00 63.81 133 ASP A O 1
ATOM 1084 N N . ASP A 1 134 ? -55.832 -10.401 28.870 1.00 63.69 134 ASP A N 1
ATOM 1085 C CA . ASP A 1 134 ? -54.778 -10.211 27.863 1.00 63.69 134 ASP A CA 1
ATOM 1086 C C . ASP A 1 134 ? -53.887 -11.457 27.718 1.00 63.69 134 ASP A C 1
ATOM 1088 O O . ASP A 1 134 ? -52.896 -11.657 28.413 1.00 63.69 134 ASP A O 1
ATOM 1092 N N . LYS A 1 135 ? -54.254 -12.326 26.773 1.00 59.56 135 LYS A N 1
ATOM 1093 C CA . LYS A 1 135 ? -53.506 -13.543 26.415 1.00 59.56 135 LYS A CA 1
ATOM 1094 C C . LYS A 1 135 ? -52.379 -13.312 25.400 1.00 59.56 135 LYS A C 1
ATOM 1096 O O . LYS A 1 135 ? -51.923 -14.275 24.794 1.00 59.56 135 LYS A O 1
ATOM 1101 N N . ARG A 1 136 ? -51.969 -12.065 25.128 1.00 57.47 136 ARG A N 1
ATOM 1102 C CA . ARG A 1 136 ? -50.832 -11.801 24.218 1.00 57.47 136 ARG A CA 1
ATOM 1103 C C . ARG A 1 136 ? -49.477 -12.049 24.862 1.00 57.47 136 ARG A C 1
ATOM 1105 O O . ARG A 1 136 ? -48.511 -12.228 24.130 1.00 57.47 136 ARG A O 1
ATOM 1112 N N . ILE A 1 137 ? -49.424 -12.083 26.190 1.00 51.62 137 ILE A N 1
ATOM 1113 C CA . ILE A 1 137 ? -48.243 -12.475 26.953 1.00 51.62 137 ILE A CA 1
ATOM 1114 C C . ILE A 1 137 ? -48.292 -14.001 27.100 1.00 51.62 137 ILE A C 1
ATOM 1116 O O . ILE A 1 137 ? -48.606 -14.547 28.153 1.00 51.62 137 ILE A O 1
ATOM 1120 N N . GLU A 1 138 ? -48.094 -14.705 25.988 1.00 48.19 138 GLU A N 1
ATOM 1121 C CA . GLU A 1 138 ? -47.555 -16.060 26.060 1.00 48.19 138 GLU A CA 1
ATOM 1122 C C . GLU A 1 138 ? -46.051 -15.901 26.308 1.00 48.19 138 GLU A C 1
ATOM 1124 O O . GLU A 1 138 ? -45.408 -15.120 25.610 1.00 48.19 138 GLU A O 1
ATOM 1129 N N . ASP A 1 139 ? -45.538 -16.584 27.334 1.00 49.03 139 ASP A N 1
ATOM 1130 C CA . ASP A 1 139 ? -44.163 -16.540 27.846 1.00 49.03 139 ASP A CA 1
ATOM 1131 C C . ASP A 1 139 ? -43.087 -16.670 26.742 1.00 49.03 139 ASP A C 1
ATOM 1133 O O . ASP A 1 139 ? -42.549 -17.753 26.498 1.00 49.03 139 ASP A O 1
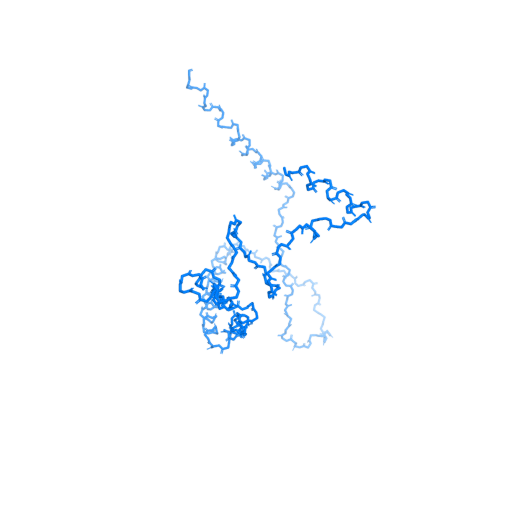ATOM 1137 N N . ASP A 1 140 ? -42.745 -15.569 26.074 1.00 44.38 140 ASP A N 1
ATOM 1138 C CA . ASP A 1 140 ? -41.557 -15.466 25.231 1.00 44.38 140 ASP A CA 1
ATOM 1139 C C . ASP A 1 140 ? -40.482 -14.739 26.050 1.00 44.38 140 ASP A C 1
ATOM 1141 O O . ASP A 1 140 ? -40.488 -13.514 26.182 1.00 44.38 140 ASP A O 1
ATOM 1145 N N . GLU A 1 141 ? -39.577 -15.511 26.665 1.00 48.31 141 GLU A N 1
ATOM 1146 C CA . GLU A 1 141 ? -38.446 -15.044 27.488 1.00 48.31 141 GLU A CA 1
ATOM 1147 C C . GLU A 1 141 ? -37.376 -14.276 26.674 1.00 48.31 141 GLU A C 1
ATOM 1149 O O . GLU A 1 141 ? -36.170 -14.498 26.812 1.00 48.31 141 GLU A O 1
ATOM 1154 N N . ASN A 1 142 ? -37.776 -13.372 25.779 1.00 47.66 142 ASN A N 1
ATOM 1155 C CA . ASN A 1 142 ? -36.844 -12.555 25.011 1.00 47.66 142 ASN A CA 1
ATOM 1156 C C . ASN A 1 142 ? -37.408 -11.174 24.646 1.00 47.66 142 ASN A C 1
ATOM 1158 O O . ASN A 1 142 ? -37.181 -10.667 23.545 1.00 47.66 142 ASN A O 1
ATOM 1162 N N . GLU A 1 143 ? -38.095 -10.515 25.577 1.00 46.12 143 GLU A N 1
ATOM 1163 C CA . GLU A 1 143 ? -38.279 -9.068 25.495 1.00 46.12 143 GLU A CA 1
ATOM 1164 C C . GLU A 1 143 ? -37.015 -8.371 26.004 1.00 46.12 143 GLU A C 1
ATOM 1166 O O . GLU A 1 143 ? -36.839 -8.095 27.190 1.00 46.12 143 GLU A O 1
ATOM 1171 N N . LYS A 1 144 ? -36.099 -8.066 25.078 1.00 50.06 144 LYS A N 1
ATOM 1172 C CA . LYS A 1 144 ? -35.124 -6.999 25.312 1.00 50.06 144 LYS A CA 1
ATOM 1173 C C . LYS A 1 144 ? -35.911 -5.710 25.500 1.00 50.06 144 LYS A C 1
ATOM 1175 O O . LYS A 1 144 ? -36.351 -5.112 24.515 1.00 50.06 144 LYS A O 1
ATOM 1180 N N . SER A 1 145 ? -36.069 -5.299 26.754 1.00 49.56 145 SER A N 1
ATOM 1181 C CA . SER A 1 145 ? -36.469 -3.949 27.123 1.00 49.56 145 SER A CA 1
ATOM 1182 C C . SER A 1 145 ? -35.682 -2.975 26.251 1.00 49.56 145 SER A C 1
ATOM 1184 O O . SER A 1 145 ? -34.449 -2.944 26.252 1.00 49.56 145 SER A O 1
ATOM 1186 N N . THR A 1 146 ? -36.379 -2.193 25.431 1.00 48.53 146 THR A N 1
ATOM 1187 C CA . THR A 1 146 ? -35.761 -1.039 24.787 1.00 48.53 146 THR A CA 1
ATOM 1188 C C . THR A 1 146 ? -35.516 -0.014 25.885 1.00 48.53 146 THR A C 1
ATOM 1190 O O . THR A 1 146 ? -36.344 0.862 26.123 1.00 48.53 146 THR A O 1
ATOM 1193 N N . GLU A 1 147 ? -34.407 -0.184 26.603 1.00 52.00 147 GLU A N 1
ATOM 1194 C CA . GLU A 1 147 ? -33.911 0.715 27.638 1.00 52.00 147 GLU A CA 1
ATOM 1195 C C . GLU A 1 147 ? -33.560 2.050 26.987 1.00 52.00 147 GLU A C 1
ATOM 1197 O O . GLU A 1 147 ? -32.434 2.320 26.568 1.00 52.00 147 GLU A O 1
ATOM 1202 N N . THR A 1 148 ? -34.557 2.913 26.849 1.00 54.38 148 THR A N 1
ATOM 1203 C CA . THR A 1 148 ? -34.318 4.310 26.530 1.00 54.38 148 THR A CA 1
ATOM 1204 C C . THR A 1 148 ? -33.689 4.950 27.762 1.00 54.38 148 THR A C 1
ATOM 1206 O O . THR A 1 148 ? -34.393 5.339 28.690 1.00 54.38 148 THR A O 1
ATOM 1209 N N . SER A 1 149 ? -32.361 5.051 27.795 1.00 48.53 149 SER A N 1
ATOM 1210 C CA . SER A 1 149 ? -31.626 5.729 28.863 1.00 48.53 149 SER A CA 1
ATOM 1211 C C . SER A 1 149 ? -31.932 7.228 28.834 1.00 48.53 149 SER A C 1
ATOM 1213 O O . SER A 1 149 ? -31.436 7.992 28.005 1.00 48.53 149 SER A O 1
ATOM 1215 N N . HIS A 1 150 ? -32.816 7.659 29.729 1.00 58.88 150 HIS A N 1
ATOM 1216 C CA . HIS A 1 150 ? -33.160 9.066 29.870 1.00 58.88 150 HIS A CA 1
ATOM 1217 C C . HIS A 1 150 ? -32.054 9.750 30.676 1.00 58.88 150 HIS A C 1
ATOM 1219 O O . HIS A 1 150 ? -32.014 9.698 31.901 1.00 58.88 150 HIS A O 1
ATOM 1225 N N . VAL A 1 151 ? -31.109 10.363 29.964 1.00 72.69 151 VAL A N 1
ATOM 1226 C CA . VAL A 1 151 ? -30.076 11.211 30.565 1.00 72.69 151 VAL A CA 1
ATOM 1227 C C . VAL A 1 151 ? -30.747 12.484 31.073 1.00 72.69 151 VAL A C 1
ATOM 1229 O O . VAL A 1 151 ? -31.445 13.155 30.314 1.00 72.69 151 VAL A O 1
ATOM 1232 N N . ALA A 1 152 ? -30.536 12.834 32.342 1.00 77.00 152 ALA A N 1
ATOM 1233 C CA . ALA A 1 152 ? -31.040 14.079 32.911 1.00 77.00 152 ALA A CA 1
ATOM 1234 C C . ALA A 1 152 ? -30.462 15.280 32.140 1.00 77.00 152 ALA A C 1
ATOM 1236 O O . ALA A 1 152 ? -29.283 15.615 32.268 1.00 77.00 152 ALA A O 1
ATOM 1237 N N . VAL A 1 153 ? -31.287 15.909 31.301 1.00 78.50 153 VAL A N 1
ATOM 1238 C CA . VAL A 1 153 ? -30.896 17.085 30.517 1.00 78.50 153 VAL A CA 1
ATOM 1239 C C . VAL A 1 153 ? -30.953 18.315 31.432 1.00 78.50 153 VAL A C 1
ATOM 1241 O O . VAL A 1 153 ? -32.018 18.585 31.992 1.00 78.50 153 VAL A O 1
ATOM 1244 N N . PRO A 1 154 ? -29.849 19.071 31.600 1.00 87.94 154 PRO A N 1
ATOM 1245 C CA . PRO A 1 154 ? -29.843 20.287 32.410 1.00 87.94 154 PRO A CA 1
ATOM 1246 C C . PRO A 1 154 ? -30.898 21.290 31.946 1.00 87.94 154 PRO A C 1
ATOM 1248 O O . PRO A 1 154 ? -31.170 21.414 30.747 1.00 87.94 154 PRO A O 1
ATOM 1251 N N . SER A 1 155 ? -31.477 22.039 32.885 1.00 90.69 155 SER A N 1
ATOM 1252 C CA . SER A 1 155 ? -32.466 23.051 32.532 1.00 90.69 155 SER A CA 1
ATOM 1253 C C . SER A 1 155 ? -31.802 24.210 31.784 1.00 90.69 155 SER A C 1
ATOM 1255 O O . SER A 1 155 ? -30.604 24.468 31.916 1.00 90.69 155 SER A O 1
ATOM 1257 N N . GLN A 1 156 ? -32.581 24.959 31.003 1.00 91.19 156 GLN A N 1
ATOM 1258 C CA . GLN A 1 156 ? -32.049 26.078 30.220 1.00 91.19 156 GLN A CA 1
ATOM 1259 C C . GLN A 1 156 ? -31.312 27.121 31.083 1.00 91.19 156 GLN A C 1
ATOM 1261 O O . GLN A 1 156 ? -30.306 27.680 30.649 1.00 91.19 156 GLN A O 1
ATOM 1266 N N . LYS A 1 157 ? -31.765 27.336 32.323 1.00 94.44 157 LYS A N 1
ATOM 1267 C CA . LYS A 1 157 ? -31.111 28.248 33.270 1.00 94.44 157 LYS A CA 1
ATOM 1268 C C . LYS A 1 157 ? -29.732 27.740 33.695 1.00 94.44 157 LYS A C 1
ATOM 1270 O O . LYS A 1 157 ? -28.791 28.527 33.746 1.00 94.44 157 LYS A O 1
ATOM 1275 N N . ASP A 1 158 ? -29.602 26.435 33.923 1.00 93.19 158 ASP A N 1
ATOM 1276 C CA . ASP A 1 158 ? -28.334 25.808 34.317 1.00 93.19 158 ASP A CA 1
ATOM 1277 C C . ASP A 1 158 ? -27.298 25.917 33.190 1.00 93.19 158 ASP A C 1
ATOM 1279 O O . ASP A 1 158 ? -26.117 26.186 33.424 1.00 93.19 158 ASP A O 1
ATOM 1283 N N . VAL A 1 159 ? -27.752 25.775 31.940 1.00 94.00 159 VAL A N 1
ATOM 1284 C CA . VAL A 1 159 ? -26.913 25.954 30.747 1.00 94.00 159 VAL A CA 1
ATOM 1285 C C . VAL A 1 159 ? -26.456 27.408 30.605 1.00 94.00 159 VAL A C 1
ATOM 1287 O O . VAL A 1 159 ? -25.280 27.661 30.331 1.00 94.00 159 VAL A O 1
ATOM 1290 N N . GLU A 1 160 ? -27.354 28.373 30.809 1.00 94.19 160 GLU A N 1
ATOM 1291 C CA . GLU A 1 160 ? -27.030 29.803 30.754 1.00 94.19 160 GLU A CA 1
ATOM 1292 C C . GLU A 1 160 ? -26.003 30.200 31.827 1.00 94.19 160 GLU A C 1
ATOM 1294 O O . GLU A 1 160 ? -25.026 30.893 31.522 1.00 94.19 160 GLU A O 1
ATOM 1299 N N . GLU A 1 161 ? -26.157 29.712 33.060 1.00 96.44 161 GLU A N 1
ATOM 1300 C CA . GLU A 1 161 ? -25.203 29.969 34.142 1.00 96.44 161 GLU A CA 1
ATOM 1301 C C . GLU A 1 161 ? -23.834 29.328 33.867 1.00 96.44 161 GLU A C 1
ATOM 1303 O O . GLU A 1 161 ? -22.794 29.978 34.032 1.00 96.44 161 GLU A O 1
ATOM 1308 N N . ALA A 1 162 ? -23.808 28.088 33.368 1.00 94.81 162 ALA A N 1
ATOM 1309 C CA . ALA A 1 162 ? -22.571 27.411 32.983 1.00 94.81 162 ALA A CA 1
ATOM 1310 C C . ALA A 1 162 ? -21.833 28.159 31.858 1.00 94.81 162 ALA A C 1
ATOM 1312 O O . ALA A 1 162 ? -20.610 28.338 31.920 1.00 94.81 162 ALA A O 1
ATOM 1313 N N . LEU A 1 163 ? -22.567 28.661 30.859 1.00 95.69 163 LEU A N 1
ATOM 1314 C CA . LEU A 1 163 ? -22.014 29.482 29.779 1.00 95.69 163 LEU A CA 1
ATOM 1315 C C . LEU A 1 163 ? -21.447 30.809 30.299 1.00 95.69 163 LEU A C 1
ATOM 1317 O O . LEU A 1 163 ? -20.361 31.216 29.874 1.00 95.69 163 LEU A O 1
ATOM 1321 N N . LEU A 1 164 ? -22.137 31.473 31.231 1.00 96.31 164 LEU A N 1
ATOM 1322 C CA . LEU A 1 164 ? -21.644 32.693 31.875 1.00 96.31 164 LEU A CA 1
ATOM 1323 C C . LEU A 1 164 ? -20.372 32.430 32.684 1.00 96.31 164 LEU A C 1
ATOM 1325 O O . LEU A 1 164 ? -19.401 33.182 32.562 1.00 96.31 164 LEU A O 1
ATOM 1329 N N . ARG A 1 165 ? -20.337 31.346 33.464 1.00 94.56 165 ARG A N 1
ATOM 1330 C CA . ARG A 1 165 ? -19.166 30.948 34.255 1.00 94.56 165 ARG A CA 1
ATOM 1331 C C . ARG A 1 165 ? -17.961 30.656 33.366 1.00 94.56 165 ARG A C 1
ATOM 1333 O O . ARG A 1 165 ? -16.872 31.156 33.646 1.00 94.56 165 ARG A O 1
ATOM 1340 N N . ARG A 1 166 ? -18.164 29.923 32.269 1.00 95.94 166 ARG A N 1
ATOM 1341 C CA . ARG A 1 166 ? -17.112 29.624 31.293 1.00 95.94 166 ARG A CA 1
ATOM 1342 C C . ARG A 1 166 ? -16.597 30.891 30.613 1.00 95.94 166 ARG A C 1
ATOM 1344 O O . ARG A 1 166 ? -15.391 31.100 30.560 1.00 95.94 166 ARG A O 1
ATOM 1351 N N . LYS A 1 167 ? -17.482 31.787 30.158 1.00 94.69 167 LYS A N 1
ATOM 1352 C CA . LYS A 1 167 ? -17.058 33.079 29.586 1.00 94.69 167 LYS A CA 1
ATOM 1353 C C . LYS A 1 167 ? -16.295 33.939 30.590 1.00 94.69 167 LYS A C 1
ATOM 1355 O O . LYS A 1 167 ? -15.324 34.586 30.211 1.00 94.69 167 LYS A O 1
ATOM 1360 N N . LYS A 1 168 ? -16.704 33.938 31.862 1.00 94.88 168 LYS A N 1
ATOM 1361 C CA . LYS A 1 168 ? -15.990 34.642 32.935 1.00 94.88 168 LYS A CA 1
ATOM 1362 C C . LYS A 1 168 ? -14.578 34.082 33.126 1.00 94.88 168 LYS A C 1
ATOM 1364 O O . LYS A 1 168 ? -13.647 34.867 33.264 1.00 94.88 168 LYS A O 1
ATOM 1369 N N . GLN A 1 169 ? -14.415 32.760 33.094 1.00 92.88 169 GLN A N 1
ATOM 1370 C CA . GLN A 1 169 ? -13.102 32.109 33.148 1.00 92.88 169 GLN A CA 1
ATOM 1371 C C . GLN A 1 169 ? -12.254 32.434 31.917 1.00 92.88 169 GLN A C 1
ATOM 1373 O O . GLN A 1 169 ? -11.136 32.899 32.082 1.00 92.88 169 GLN A O 1
ATOM 1378 N N . GLU A 1 170 ? -12.796 32.307 30.703 1.00 92.19 170 GLU A N 1
ATOM 1379 C CA . GLU A 1 170 ? -12.067 32.635 29.469 1.00 92.19 170 GLU A CA 1
ATOM 1380 C C . GLU A 1 170 ? -11.607 34.103 29.439 1.00 92.19 170 GLU A C 1
ATOM 1382 O O . GLU A 1 170 ? -10.514 34.408 28.965 1.00 92.19 170 GLU A O 1
ATOM 1387 N N . LEU A 1 171 ? -12.428 35.033 29.939 1.00 89.94 171 LEU A N 1
ATOM 1388 C CA . LEU A 1 171 ? -12.037 36.437 30.076 1.00 89.94 171 LEU A CA 1
ATOM 1389 C C . LEU A 1 171 ? -10.948 36.617 31.135 1.00 89.94 171 LEU A C 1
ATOM 1391 O O . LEU A 1 171 ? -10.013 37.377 30.908 1.00 89.94 171 LEU A O 1
ATOM 1395 N N . LEU A 1 172 ? -11.032 35.912 32.261 1.00 88.00 172 LEU A N 1
ATOM 1396 C CA . LEU A 1 172 ? -10.000 35.950 33.294 1.00 88.00 172 LEU A CA 1
ATOM 1397 C C . LEU A 1 172 ? -8.685 35.311 32.818 1.00 88.00 172 LEU A C 1
ATOM 1399 O O . LEU A 1 172 ? -7.616 35.787 33.162 1.00 88.00 172 LEU A O 1
ATOM 1403 N N . GLU A 1 173 ? -8.724 34.287 31.977 1.00 86.88 173 GLU A N 1
ATOM 1404 C CA . GLU A 1 173 ? -7.521 33.708 31.371 1.00 86.88 173 GLU A CA 1
ATOM 1405 C C . GLU A 1 173 ? -6.896 34.662 30.346 1.00 86.88 173 GLU A C 1
ATOM 1407 O O . GLU A 1 173 ? -5.682 34.868 30.333 1.00 86.88 173 GLU A O 1
ATOM 1412 N N . LYS A 1 174 ? -7.727 35.292 29.506 1.00 85.75 174 LYS A N 1
ATOM 1413 C CA . LYS A 1 174 ? -7.268 36.225 28.464 1.00 85.75 174 LYS A CA 1
ATOM 1414 C C . LYS A 1 174 ? -6.771 37.555 29.028 1.00 85.75 174 LYS A C 1
ATOM 1416 O O . LYS A 1 174 ? -5.806 38.104 28.506 1.00 85.75 174 LYS A O 1
ATOM 1421 N N . TYR A 1 175 ? -7.425 38.072 30.065 1.00 83.25 175 TYR A N 1
ATOM 1422 C CA . TYR A 1 175 ? -7.200 39.425 30.586 1.00 83.25 175 TYR A CA 1
ATOM 1423 C C . TYR A 1 175 ? -6.757 39.459 32.052 1.00 83.25 175 TYR A C 1
ATOM 1425 O O . TYR A 1 175 ? -6.153 40.432 32.478 1.00 83.25 175 TYR A O 1
ATOM 1433 N N . GLY A 1 176 ? -6.963 38.400 32.832 1.00 67.38 176 GLY A N 1
ATOM 1434 C CA . GLY A 1 176 ? -6.476 38.319 34.216 1.00 67.38 176 GLY A CA 1
ATOM 1435 C C . GLY A 1 176 ? -4.964 38.110 34.330 1.00 67.38 176 GLY A C 1
ATOM 1436 O O . GLY A 1 176 ? -4.413 38.299 35.408 1.00 67.38 176 GLY A O 1
ATOM 1437 N N . CYS A 1 177 ? -4.258 37.793 33.234 1.00 58.28 177 CYS A N 1
ATOM 1438 C CA . CYS A 1 177 ? -2.791 37.851 33.207 1.00 58.28 177 CYS A CA 1
ATOM 1439 C C . CYS A 1 177 ? -2.232 39.262 32.924 1.00 58.28 177 CYS A C 1
ATOM 1441 O O . CYS A 1 177 ? -1.018 39.461 33.015 1.00 58.28 177 CYS A O 1
ATOM 1443 N N . LEU A 1 178 ? -3.090 40.232 32.575 1.00 53.97 178 LEU A N 1
ATOM 1444 C CA . LEU A 1 178 ? -2.691 41.600 32.227 1.00 53.97 178 LEU A CA 1
ATOM 1445 C C . LEU A 1 178 ? -2.509 42.500 33.461 1.00 53.97 178 LEU A C 1
ATOM 1447 O O . LEU A 1 178 ? -1.647 43.373 33.422 1.00 53.97 178 LEU A O 1
ATOM 1451 N N . ASP A 1 179 ? -3.210 42.236 34.569 1.00 54.34 179 ASP A N 1
ATOM 1452 C CA . ASP A 1 179 ? -3.114 43.069 35.782 1.00 54.34 179 ASP A CA 1
ATOM 1453 C C . ASP A 1 179 ? -1.880 42.774 36.657 1.00 54.34 179 ASP A C 1
ATOM 1455 O O . ASP A 1 179 ? -1.480 43.620 37.445 1.00 54.34 179 ASP A O 1
ATOM 1459 N N . VAL A 1 180 ? -1.199 41.631 36.490 1.00 55.12 180 VAL A N 1
ATOM 1460 C CA . VAL A 1 180 ? 0.015 41.309 37.280 1.00 55.12 180 VAL A CA 1
ATOM 1461 C C . VAL A 1 180 ? 1.301 41.857 36.637 1.00 55.12 180 VAL A C 1
ATOM 1463 O O . VAL A 1 180 ? 2.322 41.985 37.300 1.00 55.12 180 VAL A O 1
ATOM 1466 N N . LYS A 1 181 ? 1.282 42.227 35.348 1.00 49.34 181 LYS A N 1
ATOM 1467 C CA . LYS A 1 181 ? 2.488 42.691 34.627 1.00 49.34 181 LYS A CA 1
ATOM 1468 C C . LYS A 1 181 ? 2.703 44.207 34.638 1.00 49.34 181 LYS A C 1
ATOM 1470 O O . LYS A 1 181 ? 3.709 44.654 34.098 1.00 49.34 181 LYS A O 1
ATOM 1475 N N . MET A 1 182 ? 1.791 44.991 35.217 1.00 51.75 182 MET A N 1
ATOM 1476 C CA . MET A 1 182 ? 1.913 46.457 35.272 1.00 51.75 182 MET A CA 1
ATOM 1477 C C . MET A 1 182 ? 2.353 47.013 36.636 1.00 51.75 182 MET A C 1
ATOM 1479 O O . MET A 1 182 ? 2.509 48.223 36.748 1.00 51.75 182 MET A O 1
ATOM 1483 N N . GLU A 1 183 ? 2.599 46.169 37.645 1.00 50.62 183 GLU A N 1
ATOM 1484 C CA . GLU A 1 183 ? 3.083 46.618 38.967 1.00 50.62 183 GLU A CA 1
ATOM 1485 C C . GLU A 1 183 ? 4.592 46.402 39.204 1.00 50.62 183 GLU A C 1
ATOM 1487 O O . GLU A 1 183 ? 5.109 46.783 40.250 1.00 50.62 183 GLU A O 1
ATOM 1492 N N . GLU A 1 184 ? 5.332 45.873 38.223 1.00 47.88 184 GLU A N 1
ATOM 1493 C CA . GLU A 1 184 ? 6.800 45.787 38.272 1.00 47.88 184 GLU A CA 1
ATOM 1494 C C . GLU A 1 184 ? 7.441 46.517 37.077 1.00 47.88 184 GLU A C 1
ATOM 1496 O O . GLU A 1 184 ? 7.941 45.896 36.137 1.00 47.88 184 GLU A O 1
ATOM 1501 N N . SER A 1 185 ? 7.409 47.855 37.084 1.00 39.19 185 SER A N 1
ATOM 1502 C CA . SER A 1 185 ? 8.338 48.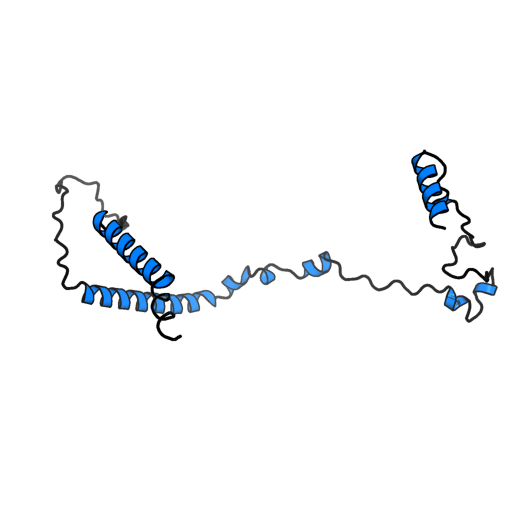744 36.353 1.00 39.19 185 SER A CA 1
ATOM 1503 C C . SER A 1 185 ? 8.344 50.145 36.953 1.00 39.19 185 SER A C 1
ATOM 1505 O O . SER A 1 185 ? 7.243 50.678 37.210 1.00 39.19 185 SER A O 1
#

pLDDT: mean 77.24, std 16.44, range [39.19, 97.81]

InterPro domains:
  IPR009360 Pre-mRNA-splicing factor Isy1 [PF06246] (1-174)
  IPR009360 Pre-mRNA-splicing factor Isy1 [PTHR13021] (1-175)

Sequence (185 aa):
MREKRHWEVQIKALGGPDHARVGPKMLDQDGKEVPGNRGYKYFGAAKDLPGVRELFEQEPPAAPRRTRADLMRDVDADYYGYRDDDDGLLLPLEQEAEKEAIAKAVEEWKRNKDENKDQEIPEEENIYPEDPDDKRIEDDENEKSTETSHVAVPSQKDVEEALLRRKKQELLEKYGCLDVKMEES

Secondary structure (DSSP, 8-state):
-HHHHHHHHHHHHTT---HHHHS-----TTS----S-SS----GGGGSSTTHHHHH-PPPPPPPPPPHHHHHTT--GGGGTTTGGGGS-HHHHHHHHHHHHHHHHHHHHHHHHHHSTT---------S---TT-TT----S-----------PPPHHHHHHHHHHHHHHHHHHHHTTTSSSSS--

Organism: Euphydryas editha (NCBI:txid104508)

Radius of gyration: 45.09 Å; chains: 1; bounding box: 100×69×94 Å